Protein AF-A0A132B1Y6-F1 (afdb_monomer)

Organism: Mollisia scopiformis (NCBI:txid149040)

Solvent-accessible surface area (backbone atoms only — not comparable to full-atom values): 21943 Å² total; per-residue (Å²): 107,33,40,38,38,19,22,73,89,66,65,38,81,43,82,41,55,54,67,57,43,31,64,60,12,54,47,45,34,34,43,75,70,59,76,40,75,76,82,76,74,73,76,71,79,80,80,87,73,89,79,90,81,89,84,88,80,89,79,91,79,91,78,90,81,90,79,90,83,88,83,88,83,88,82,90,82,83,86,83,86,83,80,86,81,82,83,83,85,78,90,69,83,83,81,87,73,86,79,79,83,77,89,71,86,79,70,76,77,74,75,86,77,81,71,72,83,54,71,46,80,38,55,93,43,51,46,71,42,51,50,35,53,53,35,25,77,76,69,78,40,60,72,57,62,76,40,68,78,52,40,66,42,92,69,42,44,71,64,54,45,39,48,51,19,59,74,36,45,11,37,64,57,34,37,51,52,49,51,51,50,43,72,31,64,48,47,74,74,50,63,34,62,46,66,66,53,52,51,53,49,54,56,54,64,75,57,73,58,92,87,60,84,85,82,68,81,55,41,64,53,53,46,47,38,36,35,36,26,69,55,33,65,78,84,74,36,56,68,87,38,75,66,23,43,46,49,48,42,42,36,73,71,70,35,61,63,57,38,51,50,33,62,71,58,35,79,81,63,97,64,57,64,66,36,79,90,40,43,76,81,46,50,56,86,62,82,52,70,66,62,44,48,50,53,53,51,39,75,74,51,34,68,70,43,29,52,54,38,26,75,72,64,38,67,68,29,40,54,52,42,55,48,54,53,50,50,46,65,73,68,36,67,77,82,66,63,78,75,73,80,73,76,77,74,75,79,81,86,127

Foldseek 3Di:
DAWEFEADPPTDIDDDDLLLLLLQFVLSVCCVLVVDDPPPPPPPDDPDDDDDDDDDDDDDDDDDDDDDDDDDDDDDDDDDDDDDDDDDDDPDDDDDDDDDDPDPPPPPPDPPPPPDRHYHYHHPAHPLLVVQVRCCSVVVHRPPCVPCVNVVPVQSDLLNNCLVCLVRVGLSSNLRSLLCVLPDPCLVVLVPDALVNLVSNVVSLVDDDPPRPNPDDQLVNLLRLLSCLQSPVPVVDDCPDPRNVSVCCSCPPNPVVSVVSNVVSHNDDPDRCSDPVNSVSRGDDDDDSLRSVLVVLCSPQHLVRLVVVVVVVNPVSVVSNVSVVVVCVVVDCPVVPDPPPPPPPPPPDD

Radius of gyration: 29.52 Å; Cα contacts (8 Å, |Δi|>4): 299; chains: 1; bounding box: 79×76×90 Å

InterPro domains:
  IPR000210 BTB/POZ domain [PS50097] (1-142)
  IPR011333 SKP1/BTB/POZ domain superfamily [G3DSA:3.30.710.10] (2-182)
  IPR011333 SKP1/BTB/POZ domain superfamily [SSF54695] (2-143)

Secondary structure (DSSP, 8-state):
-EEEEE-SSS-EEEEE-HHHHHHH-HHHHHHHTTSS--------------------------------------------PPPPPPPP------------------------------EEEETTS-HHHHHHHHHHHHHSS-S-TTSHHHHTSTT--HHHHHHHHHHTT-HHHHHHHHHHHHHSHHHHHT--S-HHHHHHHHHHHTSPPTTS-TTSPPHHHHHHHHHHHHH-HHHHS-TTSHHHHHHHIIIIII-HHHHHHHHHH-S--SS-TTSTTTGGGTSPP---HHHHHHHHHHHHHHHHHHHHHHHTT-HHHHHHHHHHHHHHHHH-TTTT--------------

Structure (mmCIF, N/CA/C/O backbone):
data_AF-A0A132B1Y6-F1
#
_entry.id   AF-A0A132B1Y6-F1
#
loop_
_atom_site.group_PDB
_atom_site.id
_atom_site.type_symbol
_atom_site.label_atom_id
_atom_site.label_alt_id
_atom_site.label_comp_id
_atom_site.label_asym_id
_atom_site.label_entity_id
_atom_site.label_seq_id
_atom_site.pdbx_PDB_ins_code
_atom_site.Cartn_x
_atom_site.Cartn_y
_atom_site.Cartn_z
_atom_site.occupancy
_atom_site.B_iso_or_equiv
_atom_site.auth_seq_id
_atom_site.auth_comp_id
_atom_site.auth_asym_id
_atom_site.auth_atom_id
_atom_site.pdbx_PDB_model_num
ATOM 1 N N . MET A 1 1 ? -13.841 11.678 15.127 1.00 90.88 1 MET A N 1
ATOM 2 C CA . MET A 1 1 ? -13.229 12.351 13.954 1.00 90.88 1 MET A CA 1
ATOM 3 C C . MET A 1 1 ? -11.993 13.103 14.405 1.00 90.88 1 MET A C 1
ATOM 5 O O . MET A 1 1 ? -12.014 13.680 15.485 1.00 90.88 1 MET A O 1
ATOM 9 N N . VAL A 1 2 ? -10.943 13.079 13.591 1.00 94.31 2 VAL A N 1
ATOM 10 C CA . VAL A 1 2 ? -9.652 13.734 13.832 1.00 94.31 2 VAL A CA 1
ATOM 11 C C . VAL A 1 2 ? -9.228 14.529 12.604 1.00 94.31 2 VAL A C 1
ATOM 13 O O . VAL A 1 2 ? -9.642 14.222 11.483 1.00 94.31 2 VAL A O 1
ATOM 16 N N . THR A 1 3 ? -8.401 15.543 12.833 1.00 95.44 3 THR A N 1
ATOM 17 C CA . THR A 1 3 ? -7.850 16.406 11.788 1.00 95.44 3 THR A CA 1
ATOM 18 C C . THR A 1 3 ? -6.450 15.922 11.424 1.00 95.44 3 THR A C 1
ATOM 20 O O . THR A 1 3 ? -5.588 15.826 12.294 1.00 95.44 3 THR A O 1
ATOM 23 N N . ILE A 1 4 ? -6.202 15.619 10.150 1.00 96.06 4 ILE A N 1
ATOM 24 C CA . ILE A 1 4 ? -4.882 15.216 9.650 1.00 96.06 4 ILE A CA 1
ATOM 25 C C . ILE A 1 4 ? -4.371 16.286 8.684 1.00 96.06 4 ILE A C 1
ATOM 27 O O . ILE A 1 4 ? -4.987 16.518 7.645 1.00 96.06 4 ILE A O 1
ATOM 31 N N . ASN A 1 5 ? -3.250 16.928 9.007 1.00 95.56 5 ASN A N 1
ATOM 32 C CA . ASN A 1 5 ? -2.576 17.869 8.116 1.00 95.56 5 ASN A CA 1
ATOM 33 C C . ASN A 1 5 ? -1.459 17.144 7.366 1.00 95.56 5 ASN A C 1
ATOM 35 O O . ASN A 1 5 ? -0.567 16.563 7.985 1.00 95.56 5 ASN A O 1
ATOM 39 N N . VAL A 1 6 ? -1.501 17.183 6.040 1.00 94.50 6 VAL A N 1
ATOM 40 C CA . VAL A 1 6 ? -0.613 16.407 5.168 1.00 94.50 6 VAL A CA 1
ATOM 41 C C . VAL A 1 6 ? 0.188 17.341 4.271 1.00 94.50 6 VAL A C 1
ATOM 43 O O . VAL A 1 6 ? -0.363 18.309 3.746 1.00 94.50 6 VAL A O 1
ATOM 46 N N . GLY A 1 7 ? 1.467 17.021 4.068 1.00 91.81 7 GLY A N 1
ATOM 47 C CA . GLY A 1 7 ? 2.392 17.767 3.218 1.00 91.81 7 GLY A CA 1
ATOM 48 C C . GLY A 1 7 ? 3.159 18.878 3.942 1.00 91.81 7 GLY A C 1
ATOM 49 O O . GLY A 1 7 ? 2.769 19.355 5.008 1.00 91.81 7 GLY A O 1
ATOM 50 N N . THR A 1 8 ? 4.279 19.291 3.347 1.00 86.50 8 THR A N 1
ATOM 51 C CA . THR A 1 8 ? 5.139 20.382 3.837 1.00 86.50 8 THR A CA 1
ATOM 52 C C . THR A 1 8 ? 4.795 21.725 3.197 1.00 86.50 8 THR A C 1
ATOM 54 O O . THR A 1 8 ? 4.567 22.700 3.910 1.00 86.50 8 THR A O 1
ATOM 57 N N . GLU A 1 9 ? 4.741 21.776 1.864 1.00 82.06 9 GLU A N 1
ATOM 58 C CA . GLU A 1 9 ? 4.556 23.015 1.090 1.00 82.06 9 GLU A CA 1
ATOM 59 C C . GLU A 1 9 ? 3.079 23.380 0.912 1.00 82.06 9 GLU A C 1
ATOM 61 O O . GLU A 1 9 ? 2.670 24.516 1.143 1.00 82.06 9 GLU A O 1
ATOM 66 N N . THR A 1 10 ? 2.260 22.398 0.537 1.00 81.50 10 THR A N 1
ATOM 67 C CA . THR A 1 10 ? 0.812 22.541 0.357 1.00 81.50 10 THR A CA 1
ATOM 68 C C . THR A 1 10 ? 0.095 21.758 1.447 1.00 81.50 10 THR A C 1
ATOM 70 O O . THR A 1 10 ? -0.473 20.698 1.199 1.00 81.50 10 THR A O 1
ATOM 73 N N . LYS A 1 11 ? 0.156 22.271 2.685 1.00 91.56 11 LYS A N 1
ATOM 74 C CA . LYS A 1 11 ? -0.551 21.670 3.825 1.00 91.56 11 LYS A CA 1
ATOM 75 C C . LYS A 1 11 ? -2.043 21.559 3.483 1.00 91.56 11 LYS A C 1
ATOM 77 O O . LYS A 1 11 ? -2.724 22.574 3.344 1.00 91.56 11 LYS A O 1
ATOM 82 N N . GLN A 1 12 ? -2.541 20.334 3.334 1.00 94.31 12 GLN A N 1
ATOM 83 C CA . GLN A 1 12 ? -3.968 20.050 3.177 1.00 94.31 12 GLN A CA 1
ATOM 84 C C . GLN A 1 12 ? -4.500 19.368 4.427 1.00 94.31 12 GLN A C 1
ATOM 86 O O . GLN A 1 12 ? -3.809 18.562 5.051 1.00 94.31 12 GLN A O 1
ATOM 91 N N . THR A 1 13 ? -5.741 19.686 4.771 1.00 95.50 13 THR A N 1
ATOM 92 C CA . THR A 1 13 ? -6.395 19.179 5.971 1.00 95.50 13 THR A CA 1
ATOM 93 C C . THR A 1 13 ? -7.466 18.164 5.599 1.00 95.50 13 THR A C 1
ATOM 95 O O . THR A 1 13 ? -8.376 18.460 4.827 1.00 95.50 13 THR A O 1
ATOM 98 N N . PHE A 1 14 ? -7.376 16.979 6.195 1.00 95.81 14 PHE A N 1
ATOM 99 C CA . PHE A 1 14 ? -8.329 15.888 6.040 1.00 95.81 14 PHE A CA 1
ATOM 100 C C . PHE A 1 14 ? -9.077 15.674 7.353 1.00 95.81 14 PHE A C 1
ATOM 102 O O . PHE A 1 14 ? -8.464 15.619 8.420 1.00 95.81 14 PHE A O 1
ATOM 109 N N . LEU A 1 15 ? -10.399 15.521 7.276 1.00 95.94 15 LEU A N 1
ATOM 110 C CA . LEU A 1 15 ? -11.231 15.140 8.414 1.00 95.94 15 LEU A CA 1
ATOM 111 C C . LEU A 1 15 ? -11.572 13.654 8.292 1.00 95.94 15 LEU A C 1
ATOM 113 O O . LEU A 1 15 ? -12.253 13.254 7.350 1.00 95.94 15 LEU A O 1
ATOM 117 N N . VAL A 1 16 ? -11.077 12.837 9.223 1.00 96.12 16 VAL A N 1
ATOM 118 C CA . VAL A 1 16 ? -11.128 11.370 9.114 1.00 96.12 16 VAL A CA 1
ATOM 119 C C . VAL A 1 16 ? -11.649 10.740 10.410 1.00 96.12 16 VAL A C 1
ATOM 121 O O . VAL A 1 16 ? -11.449 11.278 11.501 1.00 96.12 16 VAL A O 1
ATOM 124 N N . HIS A 1 17 ? -12.336 9.597 10.327 1.00 95.44 17 HIS A N 1
ATOM 125 C CA . HIS A 1 17 ? -12.699 8.814 11.514 1.00 95.44 17 HIS A CA 1
ATOM 126 C C . HIS A 1 17 ? -11.454 8.158 12.122 1.00 95.44 17 HIS A C 1
ATOM 128 O O . HIS A 1 17 ? -10.740 7.410 11.455 1.00 95.44 17 HIS A O 1
ATOM 134 N N . ASN A 1 18 ? -11.205 8.431 13.403 1.00 94.31 18 ASN A N 1
ATOM 135 C CA . ASN A 1 18 ? -10.083 7.863 14.151 1.00 94.31 18 ASN A CA 1
ATOM 136 C C . ASN A 1 18 ? -10.173 6.337 14.228 1.00 94.31 18 ASN A C 1
ATOM 138 O O . ASN A 1 18 ? -9.149 5.667 14.181 1.00 94.31 18 ASN A O 1
ATOM 142 N N . GLU A 1 19 ? -11.384 5.788 14.301 1.00 91.44 19 GLU A N 1
ATOM 143 C CA . GLU A 1 19 ? -11.613 4.348 14.333 1.00 91.44 19 GLU A CA 1
ATOM 144 C C . GLU A 1 19 ? -11.157 3.688 13.027 1.00 91.44 19 GLU A C 1
ATOM 146 O O . GLU A 1 19 ? -10.458 2.683 13.069 1.00 91.44 19 GLU A O 1
ATOM 151 N N . LEU A 1 20 ? -11.471 4.285 11.871 1.00 95.19 20 LEU A N 1
ATOM 152 C CA . LEU A 1 20 ? -11.037 3.754 10.575 1.00 95.19 20 LEU A CA 1
ATOM 153 C C . LEU A 1 20 ? -9.523 3.869 10.396 1.00 95.19 20 LEU A C 1
ATOM 155 O O . LEU A 1 20 ? -8.888 2.919 9.947 1.00 95.19 20 LEU A O 1
ATOM 159 N N . LEU A 1 21 ? -8.926 4.997 10.786 1.00 96.00 21 LEU A N 1
ATOM 160 C CA . LEU A 1 21 ? -7.471 5.140 10.737 1.00 96.00 21 LEU A CA 1
ATOM 161 C C . LEU A 1 21 ? -6.775 4.089 11.607 1.00 96.00 21 LEU A C 1
ATOM 163 O O . LEU A 1 21 ? -5.876 3.420 11.117 1.00 96.00 21 LEU A O 1
ATOM 167 N N . ALA A 1 22 ? -7.208 3.893 12.854 1.00 94.06 22 ALA A N 1
ATOM 168 C CA . ALA A 1 22 ? -6.614 2.883 13.730 1.00 94.06 22 ALA A CA 1
ATOM 169 C C . ALA A 1 22 ? -6.854 1.443 13.252 1.00 94.06 22 ALA A C 1
ATOM 171 O O . ALA A 1 22 ? -5.991 0.593 13.444 1.00 94.06 22 ALA A O 1
ATOM 172 N N . LEU A 1 23 ? -7.995 1.167 12.614 1.00 94.12 23 LEU A N 1
ATOM 173 C CA . LEU A 1 23 ? -8.306 -0.165 12.093 1.00 94.12 23 LEU A CA 1
ATOM 174 C C . LEU A 1 23 ? -7.385 -0.547 10.923 1.00 94.12 23 LEU A C 1
ATOM 176 O O . LEU A 1 23 ? -6.885 -1.670 10.850 1.00 94.12 23 LEU A O 1
ATOM 180 N N . TYR A 1 24 ? -7.129 0.397 10.016 1.00 96.06 24 TYR A N 1
ATOM 181 C CA . TYR A 1 24 ? -6.367 0.139 8.792 1.00 96.06 24 TYR A CA 1
ATOM 182 C C . TYR A 1 24 ? -4.878 0.497 8.888 1.00 96.06 24 TYR A C 1
ATOM 184 O O . TYR A 1 24 ? -4.103 0.068 8.033 1.00 96.06 24 TYR A O 1
ATOM 192 N N . SER A 1 25 ? -4.448 1.242 9.907 1.00 95.56 25 SER A N 1
ATOM 193 C CA . SER A 1 25 ? -3.065 1.691 10.085 1.00 95.56 25 SER A CA 1
ATOM 194 C C . SER A 1 25 ? -2.599 1.481 11.521 1.00 95.56 25 SER A C 1
ATOM 196 O O . SER A 1 25 ? -3.092 2.103 12.465 1.00 95.56 25 SER A O 1
ATOM 198 N N . GLU A 1 26 ? -1.579 0.639 11.676 1.00 92.31 26 GLU A N 1
ATOM 199 C CA . GLU A 1 26 ? -0.982 0.376 12.984 1.00 92.31 26 GLU A CA 1
ATOM 200 C C . GLU A 1 26 ? -0.260 1.615 13.536 1.00 92.31 26 GLU A C 1
ATOM 202 O O . GLU A 1 26 ? -0.253 1.854 14.742 1.00 92.31 26 GLU A O 1
ATOM 207 N N . TYR A 1 27 ? 0.268 2.465 12.648 1.00 93.38 27 TYR A N 1
ATOM 208 C CA . TYR A 1 27 ? 0.792 3.777 13.020 1.00 93.38 27 TYR A CA 1
ATOM 209 C C . TYR A 1 27 ? -0.270 4.608 13.752 1.00 93.38 27 TYR A C 1
ATOM 211 O O . TYR A 1 27 ? -0.029 5.078 14.864 1.00 93.38 27 TYR A O 1
ATOM 219 N N . PHE A 1 28 ? -1.462 4.761 13.168 1.00 94.50 28 PHE A N 1
ATOM 220 C CA . PHE A 1 28 ? -2.526 5.543 13.796 1.00 94.50 28 PHE A CA 1
ATOM 221 C C . PHE A 1 28 ? -3.093 4.869 15.043 1.00 94.50 28 PHE A C 1
ATOM 223 O O . PHE A 1 28 ? -3.416 5.568 16.003 1.00 94.50 28 PHE A O 1
ATOM 230 N N . HIS A 1 29 ? -3.156 3.536 15.071 1.00 91.12 29 HIS A N 1
ATOM 231 C CA . HIS A 1 29 ? -3.494 2.798 16.284 1.00 91.12 29 HIS A CA 1
ATOM 232 C C . HIS A 1 29 ? -2.561 3.177 17.445 1.00 91.12 29 HIS A C 1
ATOM 234 O O . HIS A 1 29 ? -3.031 3.599 18.502 1.00 91.12 29 HIS A O 1
ATOM 240 N N . ASP A 1 30 ? -1.246 3.106 17.230 1.00 89.94 30 ASP A N 1
ATOM 241 C CA . ASP A 1 30 ? -0.249 3.400 18.262 1.00 89.94 30 ASP A CA 1
ATOM 242 C C . ASP A 1 30 ? -0.210 4.889 18.650 1.00 89.94 30 ASP A C 1
ATOM 244 O O . ASP A 1 30 ? -0.006 5.232 19.820 1.00 89.94 30 ASP A O 1
ATOM 248 N N . VAL A 1 31 ? -0.440 5.789 17.689 1.00 90.50 31 VAL A N 1
ATOM 249 C CA . VAL A 1 31 ? -0.565 7.232 17.939 1.00 90.50 31 VAL A CA 1
ATOM 250 C C . VAL A 1 31 ? -1.793 7.531 18.805 1.00 90.50 31 VAL A C 1
ATOM 252 O O . VAL A 1 31 ? -1.700 8.293 19.769 1.00 90.50 31 VAL A O 1
ATOM 255 N N . PHE A 1 32 ? -2.948 6.928 18.516 1.00 89.94 32 PHE A N 1
ATOM 256 C CA . PHE A 1 32 ? -4.176 7.184 19.277 1.00 89.94 32 PHE A CA 1
ATOM 257 C C . PHE A 1 32 ? -4.193 6.488 20.636 1.00 89.94 32 PHE A C 1
ATOM 259 O O . PHE A 1 32 ? -4.808 7.009 21.567 1.00 89.94 32 PHE A O 1
ATOM 266 N N . SER A 1 33 ? -3.487 5.364 20.780 1.00 85.94 33 SER A N 1
ATOM 267 C CA . SER A 1 33 ? -3.299 4.697 22.069 1.00 85.94 33 SER A CA 1
ATOM 268 C C . SER A 1 33 ? -2.231 5.368 22.944 1.00 85.94 33 SER A C 1
ATOM 270 O O . SER A 1 33 ? -1.975 4.901 24.051 1.00 85.94 33 SER A O 1
ATOM 272 N N . GLY A 1 34 ? -1.554 6.413 22.450 1.00 82.12 34 GLY A N 1
ATOM 273 C CA . GLY A 1 34 ? -0.484 7.113 23.166 1.00 82.12 34 GLY A CA 1
ATOM 274 C C . GLY A 1 34 ? 0.830 6.330 23.279 1.00 82.12 34 GLY A C 1
ATOM 275 O O . GLY A 1 34 ? 1.709 6.734 24.039 1.00 82.12 34 GLY A O 1
ATOM 276 N N . ARG A 1 35 ? 0.984 5.227 22.529 1.00 70.56 35 ARG A N 1
ATOM 277 C CA . ARG A 1 35 ? 2.237 4.450 22.461 1.00 70.56 35 ARG A CA 1
ATOM 278 C C . ARG A 1 35 ? 3.311 5.207 21.692 1.00 70.56 35 ARG A C 1
ATOM 280 O O . ARG A 1 35 ? 4.485 5.136 22.041 1.00 70.56 35 ARG A O 1
ATOM 287 N N . ILE A 1 36 ? 2.894 5.972 20.687 1.00 75.12 36 ILE A N 1
ATOM 288 C CA . ILE A 1 36 ? 3.747 6.917 19.974 1.00 75.12 36 ILE A CA 1
ATOM 289 C C . ILE A 1 36 ? 3.345 8.321 20.417 1.00 75.12 36 ILE A C 1
ATOM 291 O O . ILE A 1 36 ? 2.250 8.796 20.114 1.00 75.12 36 ILE A O 1
ATOM 295 N N . LYS A 1 37 ? 4.241 9.004 21.136 1.00 69.94 37 LYS A N 1
ATOM 296 C CA . LYS A 1 37 ? 4.105 10.444 21.357 1.00 69.94 37 LYS A CA 1
ATOM 297 C C . LYS A 1 37 ? 4.461 11.127 20.048 1.00 69.94 37 LYS A C 1
ATOM 299 O O . LYS A 1 37 ? 5.614 11.078 19.629 1.00 69.94 37 LYS A O 1
ATOM 304 N N . GLN A 1 38 ? 3.482 11.740 19.390 1.00 63.81 38 GLN A N 1
ATOM 305 C CA . GLN A 1 38 ? 3.799 12.603 18.264 1.00 63.81 38 GLN A CA 1
ATOM 306 C C . GLN A 1 38 ? 4.635 13.760 18.814 1.00 63.81 38 GLN A C 1
ATOM 308 O O . GLN A 1 38 ? 4.202 14.445 19.743 1.00 63.81 38 GLN A O 1
ATOM 313 N N . GLU A 1 39 ? 5.841 13.957 18.283 1.00 54.19 39 GLU A N 1
ATOM 314 C CA . GLU A 1 39 ? 6.583 15.186 18.531 1.00 54.19 39 GLU A CA 1
ATOM 315 C C . GLU A 1 39 ? 5.763 16.322 17.925 1.00 54.19 39 GLU A C 1
ATOM 317 O O . GLU A 1 39 ? 5.841 16.619 16.731 1.00 54.19 39 GLU A O 1
ATOM 322 N N . VAL A 1 40 ? 4.914 16.935 18.746 1.00 47.66 40 VAL A N 1
ATOM 323 C CA . VAL A 1 40 ? 4.296 18.209 18.419 1.00 47.66 40 VAL A CA 1
ATOM 324 C C . VAL A 1 40 ? 5.443 19.208 18.428 1.00 47.66 40 VAL A C 1
ATOM 326 O O . VAL A 1 40 ? 5.758 19.818 19.446 1.00 47.66 40 VAL A O 1
ATOM 329 N N . LYS A 1 41 ? 6.129 19.343 17.291 1.00 48.06 41 LYS A N 1
ATOM 330 C CA . LYS A 1 41 ? 6.897 20.549 17.011 1.00 48.06 41 LYS A CA 1
ATOM 331 C C . LYS A 1 41 ? 5.864 21.659 16.911 1.00 48.06 41 LYS A C 1
ATOM 333 O O . LYS A 1 41 ? 5.295 21.885 15.847 1.00 48.06 41 LYS A O 1
ATOM 338 N N . GLU A 1 42 ? 5.565 22.286 18.045 1.00 47.66 42 GLU A N 1
ATOM 339 C CA . GLU A 1 42 ? 4.925 23.590 18.063 1.00 47.66 42 GLU A CA 1
ATOM 340 C C . GLU A 1 42 ? 5.804 24.500 17.203 1.00 47.66 42 GLU A C 1
ATOM 342 O O . GLU A 1 42 ? 6.897 24.903 17.605 1.00 47.66 42 GLU A O 1
ATOM 347 N N . GLU A 1 43 ? 5.374 24.754 15.965 1.00 45.03 43 GLU A N 1
ATOM 348 C CA . GLU A 1 43 ? 5.934 25.824 15.153 1.00 45.03 43 GLU A CA 1
ATOM 349 C C . GLU A 1 43 ? 5.722 27.115 15.947 1.00 45.03 43 GLU A C 1
ATOM 351 O O . GLU A 1 43 ? 4.616 27.641 16.074 1.00 45.03 43 GLU A O 1
ATOM 356 N N . VAL A 1 44 ? 6.824 27.545 16.558 1.00 39.94 44 VAL A N 1
ATOM 357 C CA . VAL A 1 44 ? 7.036 28.789 17.284 1.00 39.94 44 VAL A CA 1
ATOM 358 C C . VAL A 1 44 ? 6.207 29.911 16.663 1.00 39.94 44 VAL A C 1
ATOM 360 O O . VAL A 1 44 ? 6.383 30.257 15.493 1.00 39.94 44 VAL A O 1
ATOM 363 N N . LYS A 1 45 ? 5.316 30.492 17.478 1.00 41.91 45 LYS A N 1
ATOM 364 C CA . LYS A 1 45 ? 4.615 31.750 17.200 1.00 41.91 45 LYS A CA 1
ATOM 365 C C . LYS A 1 45 ? 5.584 32.736 16.547 1.00 41.91 45 LYS A C 1
ATOM 367 O O . LYS A 1 45 ? 6.558 33.147 17.173 1.00 41.91 45 LYS A O 1
ATOM 372 N N . GLN A 1 46 ? 5.299 33.121 15.306 1.00 43.56 46 GLN A N 1
ATOM 373 C CA . GLN A 1 46 ? 5.999 34.199 14.619 1.00 43.56 46 GLN A CA 1
ATOM 374 C C . GLN A 1 46 ? 5.925 35.473 15.475 1.00 43.56 46 GLN A C 1
ATOM 376 O O . GLN A 1 46 ? 4.882 36.121 15.561 1.00 43.56 46 GLN A O 1
ATOM 381 N N . GLU A 1 47 ? 7.039 35.844 16.109 1.00 41.84 47 GLU A N 1
ATOM 382 C CA . GLU A 1 47 ? 7.245 37.202 16.598 1.00 41.84 47 GLU A CA 1
ATOM 383 C C . GLU A 1 47 ? 7.341 38.137 15.388 1.00 41.84 47 GLU A C 1
ATOM 385 O O . GLU A 1 47 ? 8.387 38.313 14.765 1.00 41.84 47 GLU A O 1
ATOM 390 N N . THR A 1 48 ? 6.229 38.788 15.066 1.00 45.81 48 THR A N 1
ATOM 391 C CA . THR A 1 48 ? 6.235 40.043 14.319 1.00 45.81 48 THR A CA 1
ATOM 392 C C . THR A 1 48 ? 7.054 41.090 15.076 1.00 45.81 48 THR A C 1
ATOM 394 O O . THR A 1 48 ? 6.592 41.654 16.069 1.00 45.81 48 THR A O 1
ATOM 397 N N . LYS A 1 49 ? 8.238 41.428 14.558 1.00 39.56 49 LYS A N 1
ATOM 398 C CA . LYS A 1 49 ? 8.832 42.764 14.711 1.00 39.56 49 LYS A CA 1
ATOM 399 C C . LYS A 1 49 ? 9.299 43.283 13.349 1.00 39.56 49 LYS A C 1
ATOM 401 O O . LYS A 1 49 ? 10.123 42.633 12.709 1.00 39.56 49 LYS A O 1
ATOM 406 N N . PRO A 1 50 ? 8.835 44.465 12.908 1.00 49.53 50 PRO A N 1
ATOM 407 C CA . PRO A 1 50 ? 9.336 45.092 11.699 1.00 49.53 50 PRO A CA 1
ATOM 408 C C . PRO A 1 50 ? 10.655 45.807 12.009 1.00 49.53 50 PRO A C 1
ATOM 410 O O . PRO A 1 50 ? 10.727 46.639 12.915 1.00 49.53 50 PRO A O 1
ATOM 413 N N . LYS A 1 51 ? 11.702 45.533 11.228 1.00 43.84 51 LYS A N 1
ATOM 414 C CA . LYS A 1 51 ? 12.835 46.454 11.092 1.00 43.84 51 LYS A CA 1
ATOM 415 C C . LYS A 1 51 ? 12.868 46.997 9.673 1.00 43.84 51 LYS A C 1
ATOM 417 O O . LYS A 1 51 ? 13.411 46.400 8.754 1.00 43.84 51 LYS A O 1
ATOM 422 N N . ILE A 1 52 ? 12.267 48.175 9.556 1.00 48.56 52 ILE A N 1
ATOM 423 C CA . ILE A 1 52 ? 12.556 49.173 8.535 1.00 48.56 52 ILE A CA 1
ATOM 424 C C . ILE A 1 52 ? 14.029 49.570 8.679 1.00 48.56 52 ILE A C 1
ATOM 426 O O . ILE A 1 52 ? 14.430 50.037 9.746 1.00 48.56 52 ILE A O 1
ATOM 430 N N . LYS A 1 53 ? 14.810 49.404 7.609 1.00 43.09 53 LYS A N 1
ATOM 431 C CA . LYS A 1 53 ? 15.806 50.378 7.135 1.00 43.09 53 LYS A CA 1
ATOM 432 C C . LYS A 1 53 ? 16.316 49.952 5.756 1.00 43.09 53 LYS A C 1
ATOM 434 O O . LYS A 1 53 ? 17.134 49.048 5.635 1.00 43.09 53 LYS A O 1
ATOM 439 N N . GLN A 1 54 ? 15.791 50.622 4.734 1.00 45.94 54 GLN A N 1
ATOM 440 C CA . GLN A 1 54 ? 16.412 50.774 3.423 1.00 45.94 54 GLN A CA 1
ATOM 441 C C . GLN A 1 54 ? 17.147 52.119 3.395 1.00 45.94 54 GLN A C 1
ATOM 443 O O . GLN A 1 54 ? 16.577 53.113 3.828 1.00 45.94 54 GLN A O 1
ATOM 448 N N . GLU A 1 55 ? 18.365 52.115 2.861 1.00 42.75 55 GLU A N 1
ATOM 449 C CA . GLU A 1 55 ? 19.048 53.188 2.112 1.00 42.75 55 GLU A CA 1
ATOM 450 C C . GLU A 1 55 ? 20.212 52.465 1.394 1.00 42.75 55 GLU A C 1
ATOM 452 O O . GLU A 1 55 ? 21.068 51.884 2.052 1.00 42.75 55 GLU A O 1
ATOM 457 N N . ALA A 1 56 ? 20.083 52.102 0.114 1.00 42.94 56 ALA A N 1
ATOM 458 C CA . ALA A 1 56 ? 20.235 52.908 -1.108 1.00 42.94 56 ALA A CA 1
ATOM 459 C C . ALA A 1 56 ? 21.700 53.046 -1.577 1.00 42.94 56 ALA A C 1
ATOM 461 O O . ALA A 1 56 ? 22.494 53.702 -0.910 1.00 42.94 56 ALA A O 1
ATOM 462 N N . LYS A 1 57 ? 22.008 52.464 -2.752 1.00 41.09 57 LYS A N 1
ATOM 463 C CA . LYS A 1 57 ? 22.662 53.078 -3.941 1.00 41.09 57 LYS A CA 1
ATOM 464 C C . LYS A 1 57 ? 23.080 51.977 -4.936 1.00 41.09 57 LYS A C 1
ATOM 466 O O . LYS A 1 57 ? 23.667 50.991 -4.514 1.00 41.09 57 LYS A O 1
ATOM 471 N N . GLU A 1 58 ? 22.497 51.988 -6.145 1.00 43.34 58 GLU A N 1
ATOM 472 C CA . GLU A 1 58 ? 23.125 52.402 -7.433 1.00 43.34 58 GLU A CA 1
ATOM 473 C C . GLU A 1 58 ? 24.133 51.345 -7.941 1.00 43.34 58 GLU A C 1
ATOM 475 O O . GLU A 1 58 ? 24.939 50.853 -7.171 1.00 43.34 58 GLU A O 1
ATOM 480 N N . GLU A 1 59 ? 24.172 50.894 -9.196 1.00 42.50 59 GLU A N 1
ATOM 481 C CA . GLU A 1 59 ? 23.795 51.498 -10.476 1.00 42.50 59 GLU A CA 1
ATOM 482 C C . GLU A 1 59 ? 23.972 50.426 -11.593 1.00 42.50 59 GLU A C 1
ATOM 484 O O . GLU A 1 59 ? 24.842 49.569 -11.454 1.00 42.50 59 GLU A O 1
ATOM 489 N N . THR A 1 60 ? 23.236 50.564 -12.716 1.00 39.00 60 THR A N 1
ATOM 490 C CA . THR A 1 60 ? 23.747 50.391 -14.115 1.00 39.00 60 THR A CA 1
ATOM 491 C C . THR A 1 60 ? 23.987 48.937 -14.608 1.00 39.00 60 THR A C 1
ATOM 493 O O . THR A 1 60 ? 24.706 48.179 -13.981 1.00 39.00 60 THR A O 1
ATOM 496 N N . THR A 1 61 ? 23.457 48.387 -15.719 1.00 41.31 61 THR A N 1
ATOM 497 C CA . THR A 1 61 ? 22.804 48.838 -16.981 1.00 41.31 61 THR A CA 1
ATOM 498 C C . THR A 1 61 ? 22.215 47.594 -17.700 1.00 41.31 61 THR A C 1
ATOM 500 O O . THR A 1 61 ? 22.753 46.509 -17.510 1.00 41.31 61 THR A O 1
ATOM 503 N N . ARG A 1 62 ? 21.039 47.670 -18.365 1.00 40.50 62 ARG A N 1
ATOM 504 C CA . ARG A 1 62 ? 20.793 47.652 -19.849 1.00 40.50 62 ARG A CA 1
ATOM 505 C C . ARG A 1 62 ? 21.522 46.537 -20.632 1.00 40.50 62 ARG A C 1
ATOM 507 O O . ARG A 1 62 ? 22.703 46.344 -20.410 1.00 40.50 62 ARG A O 1
ATOM 514 N N . ASP A 1 63 ? 20.963 45.782 -21.581 1.00 37.28 63 ASP A N 1
ATOM 515 C CA . ASP A 1 63 ? 19.819 45.884 -22.512 1.00 37.28 63 ASP A CA 1
ATOM 516 C C . ASP A 1 63 ? 19.447 44.432 -22.941 1.00 37.28 63 ASP A C 1
ATOM 518 O O . ASP A 1 63 ? 20.321 43.572 -22.985 1.00 37.28 63 ASP A O 1
ATOM 522 N N . ALA A 1 64 ? 18.172 44.022 -23.037 1.00 43.47 64 ALA A N 1
ATOM 523 C CA . ALA A 1 64 ? 17.276 44.090 -24.212 1.00 43.47 64 ALA A CA 1
ATOM 524 C C . ALA A 1 64 ? 17.799 43.251 -25.420 1.00 43.47 64 ALA A C 1
ATOM 526 O O . ALA A 1 64 ? 18.927 43.430 -25.849 1.00 43.47 64 ALA A O 1
ATOM 527 N N . VAL A 1 65 ? 17.078 42.293 -26.027 1.00 41.06 65 VAL A N 1
ATOM 528 C CA . VAL A 1 65 ? 15.862 42.456 -26.852 1.00 41.06 65 VAL A CA 1
ATOM 529 C C . VAL A 1 65 ? 15.442 41.086 -27.455 1.00 41.06 65 VAL A C 1
ATOM 531 O O . VAL A 1 65 ? 16.302 40.401 -27.988 1.00 41.06 65 VAL A O 1
ATOM 534 N N . ARG A 1 66 ? 14.118 40.800 -27.422 1.00 38.25 66 ARG A N 1
ATOM 535 C CA . ARG A 1 66 ? 13.181 40.118 -28.382 1.00 38.25 66 ARG A CA 1
ATOM 536 C C . ARG A 1 66 ? 13.623 38.833 -29.138 1.00 38.25 66 ARG A C 1
ATOM 538 O O . ARG A 1 66 ? 14.754 38.722 -29.564 1.00 38.25 66 ARG A O 1
ATOM 545 N N . GLN A 1 67 ? 12.767 37.859 -29.473 1.00 35.97 67 GLN A N 1
ATOM 546 C CA . GLN A 1 67 ? 11.437 37.869 -30.135 1.00 35.97 67 GLN A CA 1
ATOM 547 C C . GLN A 1 67 ? 10.722 36.519 -29.853 1.00 35.97 67 GLN A C 1
ATOM 549 O O . GLN A 1 67 ? 11.410 35.517 -29.725 1.00 35.97 67 GLN A O 1
ATOM 554 N N . GLY A 1 68 ? 9.399 36.473 -29.612 1.00 33.75 68 GLY A N 1
ATOM 555 C CA . GLY A 1 68 ? 8.358 36.076 -30.601 1.00 33.75 68 GLY A CA 1
ATOM 556 C C . GLY A 1 68 ? 8.131 34.544 -30.598 1.00 33.75 68 GLY A C 1
ATOM 557 O O . GLY A 1 68 ? 9.098 33.808 -30.599 1.00 33.75 68 GLY A O 1
ATOM 558 N N . ASN A 1 69 ? 6.942 33.935 -30.562 1.00 34.84 69 ASN A N 1
ATOM 559 C CA . ASN A 1 69 ? 5.619 34.317 -31.040 1.00 34.84 69 ASN A CA 1
ATOM 560 C C . ASN A 1 69 ? 4.523 33.539 -30.291 1.00 34.84 69 ASN A C 1
ATOM 562 O O . ASN A 1 69 ? 4.670 32.352 -30.010 1.00 34.84 69 ASN A O 1
ATOM 566 N N . ALA A 1 70 ? 3.396 34.213 -30.076 1.00 36.22 70 ALA A N 1
ATOM 567 C CA . ALA A 1 70 ? 2.086 33.610 -29.891 1.00 36.22 70 ALA A CA 1
ATOM 568 C C . ALA A 1 70 ? 1.439 33.407 -31.271 1.00 36.22 70 ALA A C 1
ATOM 570 O O . ALA A 1 70 ? 1.558 34.287 -32.125 1.00 36.22 70 ALA A O 1
ATOM 571 N N . VAL A 1 71 ? 0.741 32.288 -31.476 1.00 42.16 71 VAL A N 1
ATOM 572 C CA . VAL A 1 71 ? -0.282 32.159 -32.522 1.00 42.16 71 VAL A CA 1
ATOM 573 C C . VAL A 1 71 ? -1.466 31.386 -31.953 1.00 42.16 71 VAL A C 1
ATOM 575 O O . VAL A 1 71 ? -1.320 30.290 -31.417 1.00 42.16 71 VAL A O 1
ATOM 578 N N . ASP A 1 72 ? -2.621 32.026 -32.086 1.00 39.22 72 ASP A N 1
ATOM 579 C CA . ASP A 1 72 ? -3.968 31.550 -31.818 1.00 39.22 72 ASP A CA 1
ATOM 580 C C . ASP A 1 72 ? -4.330 30.270 -32.582 1.00 39.22 72 ASP A C 1
ATOM 582 O O . ASP A 1 72 ? -4.021 30.135 -33.766 1.00 39.22 72 ASP A O 1
ATOM 586 N N . LEU A 1 73 ? -5.161 29.419 -31.973 1.00 37.25 73 LEU A N 1
ATOM 587 C CA . LEU A 1 73 ? -6.226 28.774 -32.739 1.00 37.25 73 LEU A CA 1
ATOM 588 C C . LEU A 1 73 ? -7.467 28.506 -31.878 1.00 37.25 73 LEU A C 1
ATOM 590 O O . LEU A 1 73 ? -7.596 27.502 -31.184 1.00 37.25 73 LEU A O 1
ATOM 594 N N . VAL A 1 74 ? -8.413 29.435 -31.989 1.00 39.34 74 VAL A N 1
ATOM 595 C CA . VAL A 1 74 ? -9.831 29.248 -31.687 1.00 39.34 74 VAL A CA 1
ATOM 596 C C . VAL A 1 74 ? -10.471 28.521 -32.871 1.00 39.34 74 VAL A C 1
ATOM 598 O O . VAL A 1 74 ? -10.441 29.038 -33.989 1.00 39.34 74 VAL A O 1
ATOM 601 N N . ARG A 1 75 ? -11.143 27.383 -32.648 1.00 37.47 75 ARG A N 1
ATOM 602 C CA . ARG A 1 75 ? -12.286 27.005 -33.494 1.00 37.47 75 ARG A CA 1
ATOM 603 C C . ARG A 1 75 ? -13.331 26.176 -32.749 1.00 37.47 75 ARG A C 1
ATOM 605 O O . ARG A 1 75 ? -13.060 25.118 -32.201 1.00 37.47 75 ARG A O 1
ATOM 612 N N . GLN A 1 76 ? -14.531 26.740 -32.783 1.00 38.97 76 GLN A N 1
ATOM 613 C CA . GLN A 1 76 ? -15.826 26.270 -32.307 1.00 38.97 76 GLN A CA 1
ATOM 614 C C . GLN A 1 76 ? -16.272 24.953 -32.954 1.00 38.97 76 GLN A C 1
ATOM 616 O O . GLN A 1 76 ? -16.201 24.854 -34.174 1.00 38.97 76 GLN A O 1
ATOM 621 N N . LEU A 1 77 ? -16.872 24.061 -32.160 1.00 36.06 77 LEU A N 1
ATOM 622 C CA . LEU A 1 77 ? -18.041 23.212 -32.465 1.00 36.06 77 LEU A CA 1
ATOM 623 C C . LEU A 1 77 ? -18.674 22.925 -31.082 1.00 36.06 77 LEU A C 1
ATOM 625 O O . LEU A 1 77 ? -17.986 22.437 -30.199 1.00 36.06 77 LEU A O 1
ATOM 629 N N . GLY A 1 78 ? -19.872 23.383 -30.717 1.00 32.34 78 GLY A N 1
ATOM 630 C CA . GLY A 1 78 ? -21.156 23.086 -31.346 1.00 32.34 78 GLY A CA 1
ATOM 631 C C . GLY A 1 78 ? -21.878 22.017 -30.509 1.00 32.34 78 GLY A C 1
ATOM 632 O O . GLY A 1 78 ? -21.673 20.831 -30.734 1.00 32.34 78 GLY A O 1
ATOM 633 N N . SER A 1 79 ? -22.672 22.439 -29.516 1.00 41.28 79 SER A N 1
ATOM 634 C CA . SER A 1 79 ? -23.548 21.585 -28.688 1.00 41.28 79 SER A CA 1
ATOM 635 C C . SER A 1 79 ? -24.626 20.875 -29.538 1.00 41.28 79 SER A C 1
ATOM 637 O O . SER A 1 79 ? -24.935 21.352 -30.632 1.00 41.28 79 SER A O 1
ATOM 639 N N . PRO A 1 80 ? -25.266 19.796 -29.036 1.00 47.88 80 PRO A N 1
ATOM 640 C CA . PRO A 1 80 ? -26.474 20.031 -28.243 1.00 47.88 80 PRO A CA 1
ATOM 641 C C . PRO A 1 80 ? -26.671 19.117 -27.021 1.00 47.88 80 PRO A C 1
ATOM 643 O O . PRO A 1 80 ? -26.350 17.932 -26.999 1.00 47.88 80 PRO A O 1
ATOM 646 N N . SER A 1 81 ? -27.277 19.750 -26.020 1.00 45.47 81 SER A N 1
ATOM 647 C CA . SER A 1 81 ? -27.887 19.205 -24.810 1.00 45.47 81 SER A CA 1
ATOM 648 C C . SER A 1 81 ? -29.059 18.268 -25.133 1.00 45.47 81 SER A C 1
ATOM 650 O O . SER A 1 81 ? -29.913 18.656 -25.931 1.00 45.47 81 SER A O 1
ATOM 652 N N . PRO A 1 82 ? -29.194 17.110 -24.465 1.00 53.94 82 PRO A N 1
ATOM 653 C CA . PRO A 1 82 ? -30.474 16.435 -24.332 1.00 53.94 82 PRO A CA 1
ATOM 654 C C . PRO A 1 82 ? -31.210 16.899 -23.067 1.00 53.94 82 PRO A C 1
ATOM 656 O O . PRO A 1 82 ? -30.623 17.111 -22.008 1.00 53.94 82 PRO A O 1
ATOM 659 N N . GLU A 1 83 ? -32.512 17.092 -23.235 1.00 48.59 83 GLU A N 1
ATOM 660 C CA . GLU A 1 83 ? -33.492 17.577 -22.266 1.00 48.59 83 GLU A CA 1
ATOM 661 C C . GLU A 1 83 ? -33.689 16.631 -21.060 1.00 48.59 83 GLU A C 1
ATOM 663 O O . GLU A 1 83 ? -33.529 15.411 -21.186 1.00 48.59 83 GLU A O 1
ATOM 668 N N . PRO A 1 84 ? -34.099 17.160 -19.891 1.00 51.88 84 PRO A N 1
ATOM 669 C CA . PRO A 1 84 ? -34.463 16.348 -18.738 1.00 51.88 84 PRO A CA 1
ATOM 670 C C . PRO A 1 84 ? -35.817 15.656 -18.949 1.00 51.88 84 PRO A C 1
ATOM 672 O O . PRO A 1 84 ? -36.834 16.289 -19.234 1.00 51.88 84 PRO A O 1
ATOM 675 N N . ARG A 1 85 ? -35.830 14.332 -18.769 1.00 46.06 85 ARG A N 1
ATOM 676 C CA . ARG A 1 85 ? -37.050 13.519 -18.774 1.00 46.06 85 ARG A CA 1
ATOM 677 C C . ARG A 1 85 ? -37.926 13.840 -17.564 1.00 46.06 85 ARG A C 1
ATOM 679 O O . ARG A 1 85 ? -37.452 13.957 -16.437 1.00 46.06 85 ARG A O 1
ATOM 686 N N . SER A 1 86 ? -39.216 13.940 -17.855 1.00 45.00 86 SER A N 1
ATOM 687 C CA . SER A 1 86 ? -40.343 14.162 -16.955 1.00 45.00 86 SER A CA 1
ATOM 688 C C . SER A 1 86 ? -40.360 13.229 -15.742 1.00 45.00 86 SER A C 1
ATOM 690 O O . SER A 1 86 ? -40.262 12.008 -15.874 1.00 45.00 86 SER A O 1
ATOM 692 N N . PHE A 1 87 ? -40.560 13.845 -14.580 1.00 40.84 87 PHE A N 1
ATOM 693 C CA . PHE A 1 87 ? -40.879 13.232 -13.296 1.00 40.84 87 PHE A CA 1
ATOM 694 C C . PHE A 1 87 ? -42.212 12.469 -13.381 1.00 40.84 87 PHE A C 1
ATOM 696 O O . PHE A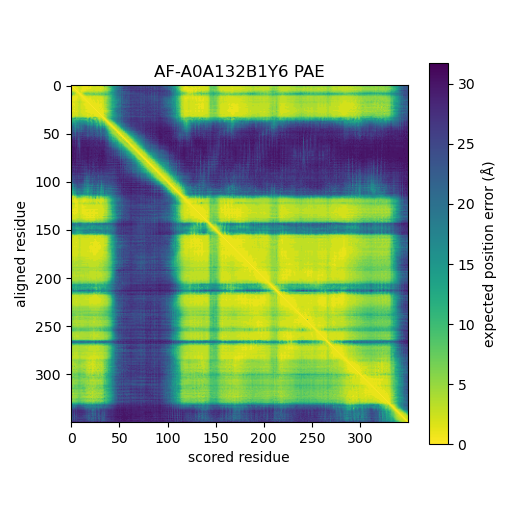 1 87 ? -43.192 12.995 -13.909 1.00 40.84 87 PHE A O 1
ATOM 703 N N . VAL A 1 88 ? -42.249 11.241 -12.863 1.00 50.41 88 VAL A N 1
ATOM 704 C CA . VAL A 1 88 ? -43.484 10.468 -12.679 1.00 50.41 88 VAL A CA 1
ATOM 705 C C . VAL A 1 88 ? -44.082 10.864 -11.333 1.00 50.41 88 VAL A C 1
ATOM 707 O O . VAL A 1 88 ? -43.435 10.729 -10.297 1.00 50.41 88 VAL A O 1
ATOM 710 N N . ASP A 1 89 ? -45.306 11.377 -11.382 1.00 43.09 89 ASP A N 1
ATOM 711 C CA . ASP A 1 89 ? -46.140 11.723 -10.237 1.00 43.09 89 ASP A CA 1
ATOM 712 C C . ASP A 1 89 ? -46.712 10.434 -9.617 1.00 43.09 89 ASP A C 1
ATOM 714 O O . ASP A 1 89 ? -47.504 9.727 -10.242 1.00 43.09 89 ASP A O 1
ATOM 718 N N . LEU A 1 90 ? -46.253 10.093 -8.410 1.00 47.00 90 LEU A N 1
ATOM 719 C CA . LEU A 1 90 ? -46.787 9.008 -7.584 1.00 47.00 90 LEU A CA 1
ATOM 720 C C . LEU A 1 90 ? -47.498 9.628 -6.380 1.00 47.00 90 LEU A C 1
ATOM 722 O O . LEU A 1 90 ? -46.946 9.736 -5.286 1.00 47.00 90 LEU A O 1
ATOM 726 N N . SER A 1 91 ? -48.748 10.026 -6.597 1.00 49.41 91 SER A N 1
ATOM 727 C CA . SER A 1 91 ? -49.711 10.308 -5.536 1.00 49.41 91 SER A CA 1
ATOM 728 C C . SER A 1 91 ? -50.161 8.985 -4.905 1.00 49.41 91 SER A C 1
ATOM 730 O O . SER A 1 91 ? -51.075 8.316 -5.380 1.00 49.41 91 SER A O 1
ATOM 732 N N . GLY A 1 92 ? -49.461 8.576 -3.845 1.00 48.00 92 GLY A N 1
ATOM 733 C CA . GLY A 1 92 ? -49.881 7.511 -2.936 1.00 48.00 92 GLY A CA 1
ATOM 734 C C . GLY A 1 92 ? -50.453 8.110 -1.653 1.00 48.00 92 GLY A C 1
ATOM 735 O O . GLY A 1 92 ? -49.802 8.937 -1.015 1.00 48.00 92 GLY A O 1
ATOM 736 N N . ASP A 1 93 ? -51.670 7.700 -1.302 1.00 55.62 93 ASP A N 1
ATOM 737 C CA . ASP A 1 93 ? -52.412 8.142 -0.120 1.00 55.62 93 ASP A CA 1
ATOM 738 C C . ASP A 1 93 ? -51.621 7.986 1.197 1.00 55.62 93 ASP A C 1
ATOM 740 O O . ASP A 1 93 ? -50.929 6.981 1.403 1.00 55.62 93 ASP A O 1
ATOM 744 N N . PRO A 1 94 ? -51.749 8.935 2.143 1.00 50.47 94 PRO A N 1
ATOM 745 C CA . PRO A 1 94 ? -51.101 8.841 3.441 1.00 50.47 94 PRO A CA 1
ATOM 746 C C . PRO A 1 94 ? -51.794 7.785 4.312 1.00 50.47 94 PRO A C 1
ATOM 748 O O . PRO A 1 94 ? -52.934 7.956 4.745 1.00 50.47 94 PRO A O 1
ATOM 751 N N . MET A 1 95 ? -51.079 6.703 4.632 1.00 52.19 95 MET A N 1
ATOM 752 C CA . MET A 1 95 ? -51.488 5.802 5.708 1.00 52.19 95 MET A CA 1
ATOM 753 C C . MET A 1 95 ? -51.392 6.522 7.056 1.00 52.19 95 MET A C 1
ATOM 755 O O . MET A 1 95 ? -50.319 6.920 7.509 1.00 52.19 95 MET A O 1
ATOM 759 N N . HIS A 1 96 ? -52.549 6.669 7.694 1.00 46.12 96 HIS A N 1
ATOM 760 C CA . HIS A 1 96 ? -52.721 7.197 9.038 1.00 46.12 96 HIS A CA 1
ATOM 761 C C . HIS A 1 96 ? -52.168 6.178 10.051 1.00 46.12 96 HIS A C 1
ATOM 763 O O . HIS A 1 96 ? -52.816 5.180 10.359 1.00 46.12 96 HIS A O 1
ATOM 769 N N . LEU A 1 97 ? -50.946 6.401 10.542 1.00 46.31 97 LEU A N 1
ATOM 770 C CA . LEU A 1 97 ? -50.372 5.642 11.654 1.00 46.31 97 LEU A CA 1
ATOM 771 C C . LEU A 1 97 ? -50.660 6.377 12.966 1.00 46.31 97 LEU A C 1
ATOM 773 O O . LEU A 1 97 ? -50.135 7.464 13.215 1.00 46.31 97 LEU A O 1
ATOM 777 N N . ASP A 1 98 ? -51.493 5.763 13.805 1.00 44.94 98 ASP A N 1
ATOM 778 C CA . ASP A 1 98 ? -51.763 6.203 15.171 1.00 44.94 98 ASP A CA 1
ATOM 779 C C . ASP A 1 98 ? -50.488 6.126 16.018 1.00 44.94 98 ASP A C 1
ATOM 781 O O . ASP A 1 98 ? -50.049 5.066 16.472 1.00 44.94 98 ASP A O 1
ATOM 785 N N . ASN A 1 99 ? -49.885 7.292 16.232 1.00 41.56 99 ASN A N 1
ATOM 786 C CA . ASN A 1 99 ? -48.655 7.455 16.987 1.00 41.56 99 ASN A CA 1
ATOM 787 C C . ASN A 1 99 ? -48.981 7.560 18.486 1.00 41.56 99 ASN A C 1
ATOM 789 O O . ASN A 1 99 ? -49.208 8.641 19.036 1.00 41.56 99 ASN A O 1
ATOM 793 N N . LYS A 1 100 ? -49.059 6.407 19.157 1.00 49.12 100 LYS A N 1
ATOM 794 C CA . LYS A 1 100 ? -49.266 6.320 20.606 1.00 49.12 100 LYS A CA 1
ATOM 795 C C . LYS A 1 100 ? -47.957 6.678 21.319 1.00 49.12 100 LYS A C 1
ATOM 797 O O . LYS A 1 100 ? -47.075 5.846 21.500 1.00 49.12 100 LYS A O 1
ATOM 802 N N . SER A 1 101 ? -47.849 7.952 21.690 1.00 47.03 101 SER A N 1
ATOM 803 C CA . SER A 1 101 ? -46.770 8.542 22.488 1.00 47.03 101 SER A CA 1
ATOM 804 C C . SER A 1 101 ? -46.510 7.748 23.776 1.00 47.03 101 SER A C 1
ATOM 806 O O . SER A 1 101 ? -47.288 7.814 24.729 1.00 47.03 101 SER A O 1
ATOM 808 N N . ILE A 1 102 ? -45.397 7.010 23.812 1.00 45.09 102 ILE A N 1
ATOM 809 C CA . ILE A 1 102 ? -44.758 6.555 25.050 1.00 45.09 102 ILE A CA 1
ATOM 810 C C . ILE A 1 102 ? -43.580 7.497 25.286 1.00 45.09 102 ILE A C 1
ATOM 812 O O . ILE A 1 102 ? -42.495 7.344 24.727 1.00 45.09 102 ILE A O 1
ATOM 816 N N . GLY A 1 103 ? -43.835 8.526 26.091 1.00 43.28 103 GLY A N 1
ATOM 817 C CA . GLY A 1 103 ? -42.843 9.496 26.525 1.00 43.28 103 GLY A CA 1
ATOM 818 C C . GLY A 1 103 ? -41.862 8.884 27.520 1.00 43.28 103 GLY A C 1
ATOM 819 O O . GLY A 1 103 ? -42.018 9.045 28.724 1.00 43.28 103 GLY A O 1
ATOM 820 N N . ALA A 1 104 ? -40.822 8.230 27.014 1.00 44.59 104 ALA A N 1
ATOM 821 C CA . ALA A 1 104 ? -39.557 8.094 27.721 1.00 44.59 104 ALA A CA 1
ATOM 822 C C . ALA A 1 104 ? -38.543 8.979 26.992 1.00 44.59 104 ALA A C 1
ATOM 824 O O . ALA A 1 104 ? -37.973 8.599 25.972 1.00 44.59 104 ALA A O 1
ATOM 825 N N . SER A 1 105 ? -38.370 10.205 27.489 1.00 43.78 105 SER A N 1
ATOM 826 C CA . SER A 1 105 ? -37.339 11.131 27.021 1.00 43.78 105 SER A CA 1
ATOM 827 C C . SER A 1 105 ? -35.962 10.579 27.397 1.00 43.78 105 SER A C 1
ATOM 829 O O . SER A 1 105 ? -35.351 11.011 28.374 1.00 43.78 105 SER A O 1
ATOM 831 N N . LEU A 1 106 ? -35.463 9.638 26.595 1.00 36.34 106 LEU A N 1
ATOM 832 C CA . LEU A 1 106 ? -34.051 9.304 26.491 1.00 36.34 106 LEU A CA 1
ATOM 833 C C . LEU A 1 106 ? -33.354 10.532 25.904 1.00 36.34 106 LEU A C 1
ATOM 835 O O . LEU A 1 106 ? -33.171 10.642 24.696 1.00 36.34 106 LEU A O 1
ATOM 839 N N . ARG A 1 107 ? -33.021 11.510 26.750 1.00 37.50 107 ARG A N 1
ATOM 840 C CA . ARG A 1 107 ? -31.989 12.479 26.392 1.00 37.50 107 ARG A CA 1
ATOM 841 C C . ARG A 1 107 ? -30.675 11.713 26.503 1.00 37.50 107 ARG A C 1
ATOM 843 O O . ARG A 1 107 ? -30.276 11.448 27.636 1.00 37.50 107 ARG A O 1
ATOM 850 N N . PRO A 1 108 ? -30.017 11.324 25.395 1.00 42.25 108 PRO A N 1
ATOM 851 C CA . PRO A 1 108 ? -28.652 10.846 25.493 1.00 42.25 108 PRO A CA 1
ATOM 852 C C . PRO A 1 108 ? -27.857 11.968 26.150 1.00 42.25 108 PRO A C 1
ATOM 854 O O . PRO A 1 108 ? -27.839 13.103 25.662 1.00 42.25 108 PRO A O 1
ATOM 857 N N . SER A 1 109 ? -27.287 11.671 27.312 1.00 36.91 109 SER A N 1
ATOM 858 C CA . SER A 1 109 ? -26.345 12.540 27.997 1.00 36.91 109 SER A CA 1
ATOM 859 C C . SER A 1 109 ? -25.282 12.920 26.976 1.00 36.91 109 SER A C 1
ATOM 861 O O . SER A 1 109 ? -24.506 12.064 26.555 1.00 36.91 109 SER A O 1
ATOM 863 N N . ARG A 1 110 ? -25.297 14.172 26.496 1.00 37.91 110 ARG A N 1
ATOM 864 C CA . ARG A 1 110 ? -24.254 14.654 25.590 1.00 37.91 110 ARG A CA 1
ATOM 865 C C . ARG A 1 110 ? -22.937 14.500 26.347 1.00 37.91 110 ARG A C 1
ATOM 867 O O . ARG A 1 110 ? -22.821 15.109 27.414 1.00 37.91 110 ARG A O 1
ATOM 874 N N . PRO A 1 111 ? -21.985 13.688 25.858 1.00 44.50 111 PRO A N 1
ATOM 875 C CA . PRO A 1 111 ? -20.673 13.634 26.471 1.00 44.50 111 PRO A CA 1
ATOM 876 C C . PRO A 1 111 ? -20.123 15.058 26.510 1.00 44.50 111 PRO A C 1
ATOM 878 O O . PRO A 1 111 ? -20.288 15.833 25.563 1.00 44.50 111 PRO A O 1
ATOM 881 N N . ASN A 1 112 ? -19.560 15.424 27.655 1.00 38.91 112 ASN A N 1
ATOM 882 C CA . ASN A 1 112 ? -18.968 16.729 27.893 1.00 38.91 112 ASN A CA 1
ATOM 883 C C . ASN A 1 112 ? -17.652 16.769 27.093 1.00 38.91 112 ASN A C 1
ATOM 885 O O . ASN A 1 112 ? -16.593 16.438 27.612 1.00 38.91 112 ASN A O 1
ATOM 889 N N . ILE A 1 113 ? -17.745 17.043 25.788 1.00 45.44 113 ILE A N 1
ATOM 890 C CA . ILE A 1 113 ? -16.607 17.125 24.865 1.00 45.44 113 ILE A CA 1
ATOM 891 C C . ILE A 1 113 ? -15.927 18.472 25.126 1.00 45.44 113 ILE A C 1
ATOM 893 O O . ILE A 1 113 ? -16.200 19.458 24.447 1.00 45.44 113 ILE A O 1
ATOM 897 N N . SER A 1 114 ? -15.077 18.529 26.150 1.00 46.44 114 SER A N 1
ATOM 898 C CA . SER A 1 114 ? -14.032 19.557 26.237 1.00 46.44 114 SER A CA 1
ATOM 899 C C . SER A 1 114 ? -12.741 19.102 25.553 1.00 46.44 114 SER A C 1
ATOM 901 O O . SER A 1 114 ? -11.691 19.694 25.783 1.00 46.44 114 SER A O 1
ATOM 903 N N . ASP A 1 115 ? -12.800 18.040 24.749 1.00 63.62 115 ASP A N 1
ATOM 904 C CA . ASP A 1 115 ? -11.655 17.567 23.987 1.00 63.62 115 ASP A CA 1
ATOM 905 C C . ASP A 1 115 ? -11.479 18.482 22.783 1.00 63.62 115 ASP A C 1
ATOM 907 O O . ASP A 1 115 ? -12.267 18.456 21.832 1.00 63.62 115 ASP A O 1
ATOM 911 N N . GLU A 1 116 ? -10.447 19.319 22.840 1.00 73.44 116 GLU A N 1
ATOM 912 C CA . GLU A 1 116 ? -9.983 20.047 21.670 1.00 73.44 116 GLU A CA 1
ATOM 913 C C . GLU A 1 116 ? -9.801 19.067 20.497 1.00 73.44 116 GLU A C 1
ATOM 915 O O . GLU A 1 116 ? -9.340 17.933 20.694 1.00 73.44 116 GLU A O 1
ATOM 920 N N . PRO A 1 117 ? -10.189 19.461 19.271 1.00 76.25 117 PRO A N 1
ATOM 921 C CA . PRO A 1 117 ? -10.084 18.587 18.114 1.00 76.25 117 PRO A CA 1
ATOM 922 C C . PRO A 1 117 ? -8.629 18.144 17.934 1.00 76.25 117 PRO A C 1
ATOM 924 O O . PRO A 1 117 ? -7.749 18.952 17.640 1.00 76.25 117 PRO A O 1
ATOM 927 N N . LYS A 1 118 ? -8.377 16.841 18.112 1.00 88.75 118 LYS A N 1
ATOM 928 C CA . LYS A 1 118 ? -7.036 16.264 17.974 1.00 88.75 118 LYS A CA 1
ATOM 929 C C . LYS A 1 118 ? -6.560 16.430 16.531 1.00 88.75 118 LYS A C 1
ATOM 931 O O . LYS A 1 118 ? -7.225 15.971 15.596 1.00 88.75 118 LYS A O 1
ATOM 936 N N . SER A 1 119 ? -5.413 17.086 16.371 1.00 91.75 119 SER A N 1
ATOM 937 C CA . SER A 1 119 ? -4.779 17.350 15.081 1.00 91.75 119 SER A CA 1
ATOM 938 C C . SER A 1 119 ? -3.440 16.627 14.989 1.00 91.75 119 SER A C 1
ATOM 940 O O . SER A 1 119 ? -2.626 16.727 15.901 1.00 91.75 119 SER A O 1
ATOM 942 N N . TYR A 1 120 ? -3.195 15.956 13.866 1.00 92.75 120 TYR A N 1
ATOM 943 C CA . TYR A 1 120 ? -1.980 15.182 13.601 1.00 92.75 120 TYR A CA 1
ATOM 944 C C . TYR A 1 120 ? -1.325 15.662 12.303 1.00 92.75 120 TYR A C 1
ATOM 946 O O . TYR A 1 120 ? -2.026 16.015 11.359 1.00 92.75 120 TYR A O 1
ATOM 954 N N . ASN A 1 121 ? 0.010 15.667 12.234 1.00 93.44 121 ASN A N 1
ATOM 955 C CA . ASN A 1 121 ? 0.756 16.102 11.050 1.00 93.44 121 ASN A CA 1
ATOM 956 C C . ASN A 1 121 ? 1.492 14.934 10.373 1.00 93.44 121 ASN A C 1
ATOM 958 O O . ASN A 1 121 ? 2.166 14.155 11.046 1.00 93.44 121 ASN A O 1
ATOM 962 N N . LEU A 1 122 ? 1.412 14.867 9.043 1.00 92.38 122 LEU A N 1
ATOM 963 C CA . LEU A 1 122 ? 2.121 13.924 8.174 1.00 92.38 122 LEU A CA 1
ATOM 964 C C . LEU A 1 122 ? 2.922 14.696 7.109 1.00 92.38 122 LEU A C 1
ATOM 966 O O . LEU A 1 122 ? 2.476 14.819 5.965 1.00 92.38 122 LEU A O 1
ATOM 970 N N . PRO A 1 123 ? 4.090 15.261 7.462 1.00 87.44 123 PRO A N 1
ATOM 971 C CA . PRO A 1 123 ? 4.845 16.115 6.546 1.00 87.44 123 PRO A CA 1
ATOM 972 C C . PRO A 1 123 ? 5.444 15.342 5.362 1.00 87.44 123 PRO A C 1
ATOM 974 O O . PRO A 1 123 ? 5.538 15.886 4.266 1.00 87.44 123 PRO A O 1
ATOM 977 N N . ASN A 1 124 ? 5.806 14.071 5.556 1.00 89.94 124 ASN A N 1
ATOM 978 C CA . ASN A 1 124 ? 6.539 13.280 4.559 1.00 89.94 124 ASN A CA 1
ATOM 979 C C . ASN A 1 124 ? 5.630 12.599 3.523 1.00 89.94 124 ASN A C 1
ATOM 981 O O . ASN A 1 124 ? 6.121 11.944 2.609 1.00 89.94 124 ASN A O 1
ATOM 985 N N . ILE A 1 125 ? 4.310 12.753 3.653 1.00 92.44 125 ILE A N 1
ATOM 986 C CA . ILE A 1 125 ? 3.325 12.209 2.717 1.00 92.44 125 ILE A CA 1
ATOM 987 C C . ILE A 1 125 ? 2.722 13.371 1.934 1.00 92.44 125 ILE A C 1
ATOM 989 O O . ILE A 1 125 ? 2.372 14.405 2.508 1.00 92.44 125 ILE A O 1
ATOM 993 N N . LYS A 1 126 ? 2.585 13.218 0.613 1.00 92.31 126 LYS A N 1
ATOM 994 C CA . LYS A 1 126 ? 1.908 14.224 -0.212 1.00 92.31 126 LYS A CA 1
ATOM 995 C C . LYS A 1 126 ? 0.389 14.129 -0.012 1.00 92.31 126 LYS A C 1
ATOM 997 O O . LYS A 1 126 ? -0.137 13.019 0.096 1.00 92.31 126 LYS A O 1
ATOM 1002 N N . PRO A 1 127 ? -0.352 15.252 -0.047 1.00 92.75 127 PRO A N 1
ATOM 1003 C CA . PRO A 1 127 ? -1.807 15.231 0.102 1.00 92.75 127 PRO A CA 1
ATOM 1004 C C . PRO A 1 127 ? -2.533 14.285 -0.856 1.00 92.75 127 PRO A C 1
ATOM 1006 O O . PRO A 1 127 ? -3.445 13.580 -0.440 1.00 92.75 127 PRO A O 1
ATOM 1009 N N . SER A 1 128 ? -2.105 14.221 -2.122 1.00 90.81 128 SER A N 1
ATOM 1010 C CA . SER A 1 128 ? -2.712 13.336 -3.123 1.00 90.81 128 SER A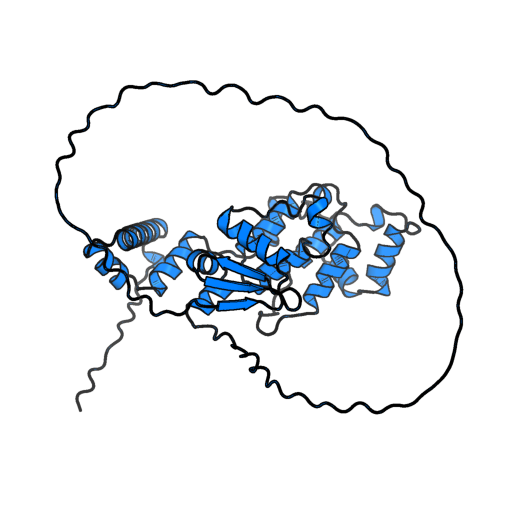 CA 1
ATOM 1011 C C . SER A 1 128 ? -2.551 11.857 -2.770 1.00 90.81 128 SER A C 1
ATOM 1013 O O . SER A 1 128 ? -3.493 11.084 -2.911 1.00 90.81 128 SER A O 1
ATOM 1015 N N . GLN A 1 129 ? -1.389 11.475 -2.239 1.00 92.62 129 GLN A N 1
ATOM 1016 C CA . GLN A 1 129 ? -1.108 10.104 -1.823 1.00 92.62 129 GLN A CA 1
ATOM 1017 C C . GLN A 1 129 ? -1.932 9.732 -0.585 1.00 92.62 129 GLN A C 1
ATOM 1019 O O . GLN A 1 129 ? -2.517 8.653 -0.521 1.00 92.62 129 GLN A O 1
ATOM 1024 N N . PHE A 1 130 ? -2.047 10.648 0.384 1.00 95.19 130 PHE A N 1
ATOM 1025 C CA . PHE A 1 130 ? -2.903 10.419 1.547 1.00 95.19 130 PHE A CA 1
ATOM 1026 C C . PHE A 1 130 ? -4.385 10.355 1.168 1.00 95.19 130 PHE A C 1
ATOM 1028 O O . PHE A 1 130 ? -5.117 9.541 1.720 1.00 95.19 130 PHE A O 1
ATOM 1035 N N . ALA A 1 131 ? -4.834 11.146 0.190 1.00 93.38 131 ALA A N 1
ATOM 1036 C CA . ALA A 1 131 ? -6.198 11.061 -0.323 1.00 93.38 131 ALA A CA 1
ATOM 1037 C C . ALA A 1 131 ? -6.508 9.670 -0.909 1.00 93.38 131 ALA A C 1
ATOM 1039 O O . ALA A 1 131 ? -7.611 9.163 -0.706 1.00 93.38 131 ALA A O 1
ATOM 1040 N N . GLN A 1 132 ? -5.537 9.022 -1.564 1.00 93.25 132 GLN A N 1
ATOM 1041 C CA . GLN A 1 132 ? -5.679 7.642 -2.042 1.00 93.25 132 GLN A CA 1
ATOM 1042 C C . GLN A 1 132 ? -5.825 6.642 -0.889 1.00 93.25 132 GLN A C 1
ATOM 1044 O O . GLN A 1 132 ? -6.703 5.780 -0.928 1.00 93.25 132 GLN A O 1
ATOM 1049 N N . PHE A 1 133 ? -5.033 6.805 0.175 1.00 96.19 133 PHE A N 1
ATOM 1050 C CA . PHE A 1 133 ? -5.184 6.010 1.394 1.00 96.19 133 PHE A CA 1
ATOM 1051 C C . PHE A 1 133 ? -6.557 6.223 2.055 1.00 96.19 133 PHE A C 1
ATOM 1053 O O . PHE A 1 133 ? -7.229 5.262 2.423 1.00 96.19 133 PHE A O 1
ATOM 1060 N N . VAL A 1 134 ? -7.023 7.473 2.143 1.00 95.88 134 VAL A N 1
ATOM 1061 C CA . VAL A 1 134 ? -8.359 7.799 2.665 1.00 95.88 134 VAL A CA 1
ATOM 1062 C C . VAL A 1 134 ? -9.453 7.177 1.795 1.00 95.88 134 VAL A C 1
ATOM 1064 O O . VAL A 1 134 ? -10.390 6.587 2.322 1.00 95.88 134 VAL A O 1
ATOM 1067 N N . SER A 1 135 ? -9.346 7.235 0.468 1.00 93.88 135 SER A N 1
ATOM 1068 C CA . SER A 1 135 ? -10.306 6.542 -0.396 1.00 93.88 135 SER A CA 1
ATOM 1069 C C . SER A 1 135 ? -10.337 5.045 -0.116 1.00 93.88 135 SER A C 1
ATOM 1071 O O . SER A 1 135 ? -11.416 4.470 0.013 1.00 93.88 135 SER A O 1
ATOM 1073 N N . TYR A 1 136 ? -9.168 4.421 0.027 1.00 95.31 136 TYR A N 1
ATOM 1074 C CA . TYR A 1 136 ? -9.076 2.998 0.316 1.00 95.31 136 TYR A CA 1
ATOM 1075 C C . TYR A 1 136 ? -9.803 2.622 1.613 1.00 95.31 136 TYR A C 1
ATOM 1077 O O . TYR A 1 136 ? -10.648 1.732 1.587 1.00 95.31 136 TYR A O 1
ATOM 1085 N N . ILE A 1 137 ? -9.570 3.329 2.723 1.00 95.88 137 ILE A N 1
ATOM 1086 C CA . ILE A 1 137 ? -10.189 2.963 4.011 1.00 95.88 137 ILE A CA 1
ATOM 1087 C C . ILE A 1 137 ? -11.712 3.181 4.047 1.00 95.88 137 ILE A C 1
ATOM 1089 O O . ILE A 1 137 ? -12.395 2.538 4.841 1.00 95.88 137 ILE A O 1
ATOM 1093 N N . TYR A 1 138 ? -12.261 4.079 3.219 1.00 94.44 138 TYR A N 1
ATOM 1094 C CA . TYR A 1 138 ? -13.710 4.331 3.172 1.00 94.44 138 TYR A CA 1
ATOM 1095 C C . TYR A 1 138 ? -14.436 3.530 2.093 1.00 94.44 138 TYR A C 1
ATOM 1097 O O . TYR A 1 138 ? -15.583 3.138 2.293 1.00 94.44 138 TYR A O 1
ATOM 1105 N N . ALA A 1 139 ? -13.808 3.332 0.936 1.00 92.62 139 ALA A N 1
ATOM 1106 C CA . ALA A 1 139 ? -14.443 2.737 -0.236 1.00 92.62 139 ALA A CA 1
ATOM 1107 C C . ALA A 1 139 ? -13.899 1.343 -0.579 1.00 92.62 139 ALA A C 1
ATOM 1109 O O . ALA A 1 139 ? -14.383 0.728 -1.527 1.00 92.62 139 ALA A O 1
ATOM 1110 N N . GLY A 1 140 ? -12.876 0.859 0.133 1.00 90.56 140 GLY A N 1
ATOM 1111 C CA . GLY A 1 140 ? -12.180 -0.396 -0.172 1.00 90.56 140 GLY A CA 1
ATOM 1112 C C . GLY A 1 140 ? -11.409 -0.363 -1.494 1.00 90.56 140 GLY A C 1
ATOM 1113 O O . GLY A 1 140 ? -10.978 -1.403 -1.985 1.00 90.56 140 GLY A O 1
ATOM 1114 N N . ARG A 1 141 ? -11.265 0.820 -2.103 1.00 86.56 141 ARG A N 1
ATOM 1115 C CA . ARG A 1 141 ? -10.630 1.007 -3.406 1.00 86.56 141 ARG A CA 1
ATOM 1116 C C . ARG A 1 141 ? -9.807 2.281 -3.449 1.00 86.56 141 ARG A C 1
ATOM 1118 O O . ARG A 1 141 ? -10.185 3.321 -2.902 1.00 86.56 141 ARG A O 1
ATOM 1125 N N . ILE A 1 142 ? -8.705 2.184 -4.165 1.00 85.25 142 ILE A N 1
ATOM 1126 C CA . ILE A 1 142 ? -7.865 3.310 -4.548 1.00 85.25 142 ILE A CA 1
ATOM 1127 C C . ILE A 1 142 ? -8.564 3.989 -5.730 1.00 85.25 142 ILE A C 1
ATOM 1129 O O . ILE A 1 142 ? -9.046 3.295 -6.625 1.00 85.25 142 ILE A O 1
ATOM 1133 N N . ILE A 1 143 ? -8.713 5.318 -5.703 1.00 79.38 143 ILE A N 1
ATOM 1134 C CA . ILE A 1 143 ? -9.393 6.062 -6.777 1.00 79.38 143 ILE A CA 1
ATOM 1135 C C . ILE A 1 143 ? -8.506 5.979 -8.000 1.00 79.38 143 ILE A C 1
ATOM 1137 O O . ILE A 1 143 ? -7.510 6.701 -8.036 1.00 79.38 143 ILE A O 1
ATOM 1141 N N . ASP A 1 144 ? -8.871 5.078 -8.919 1.00 63.41 144 ASP A N 1
ATOM 1142 C CA . ASP A 1 144 ? -8.205 4.734 -10.176 1.00 63.41 144 ASP A CA 1
ATOM 1143 C C . ASP A 1 144 ? -6.821 5.370 -10.316 1.00 63.41 144 ASP A C 1
ATOM 1145 O O . ASP A 1 144 ? -6.533 6.133 -11.234 1.00 63.41 144 ASP A O 1
ATOM 1149 N N . ALA A 1 145 ? -5.911 4.985 -9.415 1.00 51.00 145 ALA A N 1
ATOM 1150 C CA . ALA A 1 145 ? -4.492 5.312 -9.504 1.00 51.00 145 ALA A CA 1
ATOM 1151 C C . ALA A 1 145 ? -3.835 4.548 -10.664 1.00 51.00 145 ALA A C 1
ATOM 1153 O O . ALA A 1 145 ? -2.627 4.427 -10.727 1.00 51.00 145 ALA A O 1
ATOM 1154 N N . PHE A 1 146 ? -4.634 3.993 -11.571 1.00 52.12 146 PHE A N 1
ATOM 1155 C CA . PHE A 1 146 ? -4.229 3.336 -12.799 1.00 52.12 146 PHE A CA 1
ATOM 1156 C C . PHE A 1 146 ? -4.909 3.979 -14.015 1.00 52.12 146 PHE A C 1
ATOM 1158 O O . PHE A 1 146 ? -4.616 3.590 -15.145 1.00 52.12 146 PHE A O 1
ATOM 1165 N N . GLU A 1 147 ? -5.781 4.982 -13.820 1.00 58.09 147 GLU A N 1
ATOM 1166 C CA . GLU A 1 147 ? -6.185 5.848 -14.919 1.00 58.09 147 GLU A CA 1
ATOM 1167 C C . GLU A 1 147 ? -4.982 6.711 -15.328 1.00 58.09 147 GLU A C 1
ATOM 1169 O O . GLU A 1 147 ? -4.401 7.404 -14.482 1.00 58.09 147 GLU A O 1
ATOM 1174 N N . PRO A 1 148 ? -4.617 6.733 -16.624 1.00 56.03 148 PRO A N 1
ATOM 1175 C CA . PRO A 1 148 ? -3.463 7.484 -17.112 1.00 56.03 148 PRO A CA 1
ATOM 1176 C C . PRO A 1 148 ? -3.478 8.963 -16.712 1.00 56.03 148 PRO A C 1
ATOM 1178 O O . PRO A 1 148 ? -2.426 9.546 -16.495 1.00 56.03 148 PRO A O 1
ATOM 1181 N N . LEU A 1 149 ? -4.662 9.568 -16.570 1.00 54.00 149 LEU A N 1
ATOM 1182 C CA . LEU A 1 149 ? -4.830 10.969 -16.171 1.00 54.00 149 LEU A CA 1
ATOM 1183 C C . LEU A 1 149 ? -4.437 11.233 -14.710 1.00 54.00 149 LEU A C 1
ATOM 1185 O O . LEU A 1 149 ? -3.926 12.307 -14.401 1.00 54.00 149 LEU A O 1
ATOM 1189 N N . ILE A 1 150 ? -4.655 10.263 -13.820 1.00 53.28 150 ILE A N 1
ATOM 1190 C CA . ILE A 1 150 ? -4.330 10.373 -12.393 1.00 53.28 150 ILE A CA 1
ATOM 1191 C C . ILE A 1 150 ? -2.869 9.964 -12.160 1.00 53.28 150 ILE A C 1
ATOM 1193 O O . ILE A 1 150 ? -2.171 10.631 -11.398 1.00 53.28 150 ILE A O 1
ATOM 1197 N N . MET A 1 151 ? -2.367 8.954 -12.881 1.00 51.69 151 MET A N 1
ATOM 1198 C CA . MET A 1 151 ? -0.944 8.566 -12.874 1.00 51.69 151 MET A CA 1
ATOM 1199 C C . MET A 1 151 ? -0.023 9.587 -13.543 1.00 51.69 151 MET A C 1
ATOM 1201 O O . MET A 1 151 ? 1.131 9.716 -13.149 1.00 51.69 151 MET A O 1
ATOM 1205 N N . ALA A 1 152 ? -0.532 10.360 -14.508 1.00 50.06 152 ALA A N 1
ATOM 1206 C CA . ALA A 1 152 ? 0.207 11.471 -15.107 1.00 50.06 152 ALA A CA 1
ATOM 1207 C C . ALA A 1 152 ? 0.506 12.591 -14.101 1.00 50.06 152 ALA A C 1
ATOM 1209 O O . ALA A 1 152 ? 1.368 13.431 -14.354 1.00 50.06 152 ALA A O 1
ATOM 1210 N N . THR A 1 153 ? -0.172 12.617 -12.946 1.00 58.25 153 THR A N 1
ATOM 1211 C CA . THR A 1 153 ? 0.341 13.398 -11.824 1.00 58.25 153 THR A CA 1
ATOM 1212 C C . THR A 1 153 ? 1.523 12.636 -11.233 1.00 58.25 153 THR A C 1
ATOM 1214 O O . THR A 1 153 ? 1.330 11.606 -10.594 1.00 58.25 153 THR A O 1
ATOM 1217 N N . GLU A 1 154 ? 2.738 13.164 -11.430 1.00 59.97 154 GLU A N 1
ATOM 1218 C CA . GLU A 1 154 ? 4.065 12.606 -11.069 1.00 59.97 154 GLU A CA 1
ATOM 1219 C C . GLU A 1 154 ? 4.217 12.108 -9.609 1.00 59.97 154 GLU A C 1
ATOM 1221 O O . GLU A 1 154 ? 5.274 11.653 -9.185 1.00 59.97 154 GLU A O 1
ATOM 1226 N N . ASN A 1 155 ? 3.170 12.213 -8.795 1.00 70.19 155 ASN A N 1
ATOM 1227 C CA . ASN A 1 155 ? 3.187 12.044 -7.355 1.00 70.19 155 ASN A CA 1
ATOM 1228 C C . ASN A 1 155 ? 2.426 10.810 -6.846 1.00 70.19 155 ASN A C 1
ATOM 1230 O O . ASN A 1 155 ? 2.522 10.536 -5.651 1.00 70.19 155 ASN A O 1
ATOM 1234 N N . ASN A 1 156 ? 1.680 10.088 -7.690 1.00 82.56 156 ASN A N 1
ATOM 1235 C CA . ASN A 1 156 ? 0.821 8.970 -7.262 1.00 82.56 156 ASN A CA 1
ATOM 1236 C C . ASN A 1 156 ? 1.216 7.616 -7.874 1.00 82.56 156 ASN A C 1
ATOM 1238 O O . ASN A 1 156 ? 0.354 6.755 -8.030 1.00 82.56 156 ASN A O 1
ATOM 1242 N N . SER A 1 157 ? 2.494 7.419 -8.209 1.00 86.94 157 SER A N 1
ATOM 1243 C CA . SER A 1 157 ? 2.969 6.122 -8.700 1.00 86.94 157 SER A CA 1
ATOM 1244 C C . SER A 1 157 ? 2.734 5.005 -7.669 1.00 86.94 157 SER A C 1
ATOM 1246 O O . SER A 1 157 ? 2.598 5.270 -6.467 1.00 86.94 157 SER A O 1
ATOM 1248 N N . VAL A 1 158 ? 2.687 3.748 -8.119 1.00 90.88 158 VAL A N 1
ATOM 1249 C CA . VAL A 1 158 ? 2.444 2.597 -7.228 1.00 90.88 158 VAL A CA 1
ATOM 1250 C C . VAL A 1 158 ? 3.537 2.496 -6.167 1.00 90.88 158 VAL A C 1
ATOM 1252 O O . VAL A 1 158 ? 3.244 2.238 -5.004 1.00 90.88 158 VAL A O 1
ATOM 1255 N N . GLU A 1 159 ? 4.777 2.789 -6.545 1.00 90.00 159 GLU A N 1
ATOM 1256 C CA . GLU A 1 159 ? 5.957 2.875 -5.686 1.00 90.00 159 GLU A CA 1
ATOM 1257 C C . GLU A 1 159 ? 5.731 3.895 -4.557 1.00 90.00 159 GLU A C 1
ATOM 1259 O O . GLU A 1 159 ? 5.950 3.616 -3.376 1.00 90.00 159 GLU A O 1
ATOM 1264 N N . ALA A 1 160 ? 5.247 5.090 -4.911 1.00 89.50 160 ALA A N 1
ATOM 1265 C CA . ALA A 1 160 ? 5.009 6.166 -3.960 1.00 89.50 160 ALA A CA 1
ATOM 1266 C C . ALA A 1 160 ? 3.848 5.842 -3.005 1.00 89.50 160 ALA A C 1
ATOM 1268 O O . ALA A 1 160 ? 3.917 6.145 -1.813 1.00 89.50 160 ALA A O 1
ATOM 1269 N N . LEU A 1 161 ? 2.790 5.195 -3.502 1.00 93.06 161 LEU A N 1
ATOM 1270 C CA . LEU A 1 161 ? 1.684 4.725 -2.666 1.00 93.06 161 LEU A CA 1
ATOM 1271 C C . LEU A 1 161 ? 2.100 3.544 -1.779 1.00 93.06 161 LEU A C 1
ATOM 1273 O O . LEU A 1 161 ? 1.677 3.472 -0.624 1.00 93.06 161 LEU A O 1
ATOM 1277 N N . TRP A 1 162 ? 2.973 2.659 -2.265 1.00 93.38 162 TRP A N 1
ATOM 1278 C CA . TRP A 1 162 ? 3.539 1.577 -1.462 1.00 93.38 162 TRP A CA 1
ATOM 1279 C C . TRP A 1 162 ? 4.304 2.136 -0.264 1.00 93.38 162 TRP A C 1
ATOM 1281 O O . TRP A 1 162 ? 4.109 1.676 0.864 1.00 93.38 162 TRP A O 1
ATOM 1291 N N . TYR A 1 163 ? 5.107 3.180 -0.494 1.00 91.31 163 TYR A N 1
ATOM 1292 C CA . TYR A 1 163 ? 5.790 3.910 0.570 1.00 91.31 163 TYR A CA 1
ATOM 1293 C C . TYR A 1 163 ? 4.804 4.485 1.594 1.00 91.31 163 TYR A C 1
ATOM 1295 O O . TYR A 1 163 ? 5.009 4.305 2.789 1.00 91.31 163 TYR A O 1
ATOM 1303 N N . VAL A 1 164 ? 3.684 5.083 1.162 1.00 93.69 1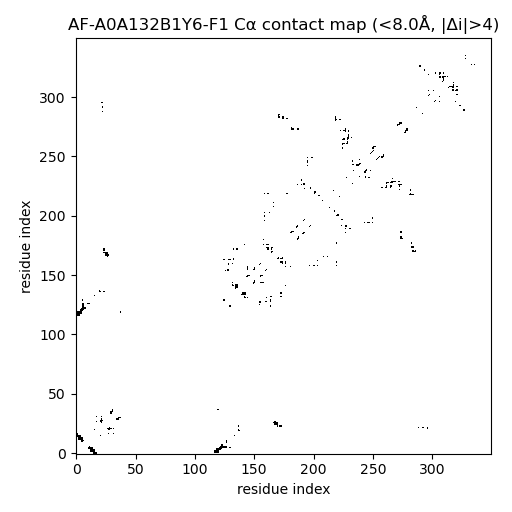64 VAL A N 1
ATOM 1304 C CA . VAL A 1 164 ? 2.632 5.536 2.093 1.00 93.69 164 VAL A CA 1
ATOM 1305 C C . VAL A 1 164 ? 2.102 4.386 2.948 1.00 93.69 164 VAL A C 1
ATOM 1307 O O . VAL A 1 164 ? 1.960 4.545 4.160 1.00 93.69 164 VAL A O 1
ATOM 1310 N N . GLY A 1 165 ? 1.855 3.217 2.354 1.00 95.12 165 GLY A N 1
ATOM 1311 C CA . GLY A 1 165 ? 1.446 2.025 3.096 1.00 95.12 165 GLY A CA 1
ATOM 1312 C C . GLY A 1 165 ? 2.472 1.593 4.142 1.00 95.12 165 GLY A C 1
ATOM 1313 O O . GLY A 1 165 ? 2.101 1.298 5.278 1.00 95.12 165 GLY A O 1
ATOM 1314 N N . GLN A 1 166 ? 3.759 1.640 3.799 1.00 92.38 166 GLN A N 1
ATOM 1315 C CA . GLN A 1 166 ? 4.849 1.338 4.723 1.00 92.38 166 GLN A CA 1
ATOM 1316 C C . GLN A 1 166 ? 4.943 2.368 5.859 1.00 92.38 166 GLN A C 1
ATOM 1318 O O . GLN A 1 166 ? 4.970 1.985 7.029 1.00 92.38 166 GLN A O 1
ATOM 1323 N N . THR A 1 167 ? 4.930 3.667 5.541 1.00 91.88 167 THR A N 1
ATOM 1324 C CA . THR A 1 167 ? 4.969 4.762 6.525 1.00 91.88 167 THR A CA 1
ATOM 1325 C C . THR A 1 167 ? 3.793 4.684 7.493 1.00 91.88 167 THR A C 1
ATOM 1327 O O . THR A 1 167 ? 3.960 4.856 8.699 1.00 91.88 167 THR A O 1
ATOM 1330 N N . LEU A 1 168 ? 2.597 4.388 6.982 1.00 94.75 168 LEU A N 1
ATOM 1331 C CA . LEU A 1 168 ? 1.389 4.260 7.791 1.00 94.75 168 LEU A CA 1
ATOM 1332 C C . LEU A 1 168 ? 1.235 2.870 8.423 1.00 94.75 168 LEU A C 1
ATOM 1334 O O . LEU A 1 168 ? 0.243 2.641 9.115 1.00 94.75 168 LEU A O 1
ATOM 1338 N N . ARG A 1 169 ? 2.178 1.939 8.221 1.00 94.00 169 ARG A N 1
ATOM 1339 C CA . ARG A 1 169 ? 2.088 0.545 8.692 1.00 94.00 169 ARG A CA 1
ATOM 1340 C C . ARG A 1 169 ? 0.723 -0.068 8.360 1.00 94.00 169 ARG A C 1
ATOM 1342 O O . ARG A 1 169 ? -0.026 -0.502 9.239 1.00 94.00 169 ARG A O 1
ATOM 1349 N N . SER A 1 170 ? 0.373 -0.031 7.078 1.00 95.75 170 SER A N 1
ATOM 1350 C CA . SER A 1 170 ? -0.886 -0.543 6.539 1.00 95.75 170 SER A CA 1
ATOM 1351 C C . SER A 1 170 ? -0.632 -1.673 5.529 1.00 95.75 170 SER A C 1
ATOM 1353 O O . SER A 1 170 ? -0.671 -1.435 4.319 1.00 95.75 170 SER A O 1
ATOM 1355 N N . PRO A 1 171 ? -0.404 -2.916 6.009 1.00 95.75 171 PRO A N 1
ATOM 1356 C CA . PRO A 1 171 ? -0.238 -4.090 5.149 1.00 95.75 171 PRO A CA 1
ATOM 1357 C C . PRO A 1 171 ? -1.367 -4.265 4.133 1.00 95.75 171 PRO A C 1
ATOM 1359 O O . PRO A 1 171 ? -1.116 -4.544 2.968 1.00 95.75 171 PRO A O 1
ATOM 1362 N N . SER A 1 172 ? -2.612 -4.022 4.548 1.00 95.75 172 SER A N 1
ATOM 1363 C CA . SER A 1 172 ? -3.786 -4.204 3.693 1.00 95.75 172 SER A CA 1
ATOM 1364 C C . SER A 1 172 ? -3.800 -3.242 2.504 1.00 95.75 172 SER A C 1
ATOM 1366 O O . SER A 1 172 ? -4.101 -3.640 1.380 1.00 95.75 172 SER A O 1
ATOM 1368 N N . PHE A 1 173 ? -3.385 -1.991 2.720 1.00 96.31 173 PHE A N 1
ATOM 1369 C CA . PHE A 1 173 ? -3.222 -1.015 1.646 1.00 96.31 173 PHE A CA 1
ATOM 1370 C C . PHE A 1 173 ? -2.097 -1.412 0.682 1.00 96.31 173 PHE A C 1
ATOM 1372 O O . PHE A 1 173 ? -2.277 -1.346 -0.532 1.00 96.31 173 PHE A O 1
ATOM 1379 N N . GLN A 1 174 ? -0.963 -1.887 1.208 1.00 95.81 174 GLN A N 1
ATOM 1380 C CA . GLN A 1 174 ? 0.151 -2.397 0.400 1.00 95.81 174 GLN A CA 1
ATOM 1381 C C . GLN A 1 174 ? -0.273 -3.609 -0.445 1.00 95.81 174 GLN A C 1
ATOM 1383 O O . GLN A 1 174 ? -0.036 -3.643 -1.652 1.00 95.81 174 GLN A O 1
ATOM 1388 N N . ASN A 1 175 ? -0.984 -4.561 0.158 1.00 96.19 175 ASN A N 1
ATOM 1389 C CA . ASN A 1 175 ? -1.521 -5.735 -0.522 1.00 96.19 175 ASN A CA 1
ATOM 1390 C C . ASN A 1 175 ? -2.538 -5.350 -1.606 1.00 96.19 175 ASN A C 1
ATOM 1392 O O . ASN A 1 175 ? -2.517 -5.924 -2.692 1.00 96.19 175 ASN A O 1
ATOM 1396 N N . ASN A 1 176 ? -3.394 -4.353 -1.352 1.00 95.12 176 ASN A N 1
ATOM 1397 C CA . ASN A 1 176 ? -4.346 -3.841 -2.340 1.00 95.12 176 ASN A CA 1
ATOM 1398 C C . ASN A 1 176 ? -3.642 -3.208 -3.553 1.00 95.12 176 ASN A C 1
ATOM 1400 O O . ASN A 1 176 ? -4.001 -3.508 -4.692 1.00 95.12 176 ASN A O 1
ATOM 1404 N N . LEU A 1 177 ? -2.608 -2.393 -3.314 1.00 95.06 177 LEU A N 1
ATOM 1405 C CA . LEU A 1 177 ? -1.773 -1.804 -4.367 1.00 95.06 177 LEU A CA 1
ATOM 1406 C C . LEU A 1 177 ? -1.116 -2.877 -5.231 1.00 95.06 177 LEU A C 1
ATOM 1408 O O . LEU A 1 177 ? -1.191 -2.825 -6.459 1.00 95.06 177 LEU A O 1
ATOM 1412 N N . LEU A 1 178 ? -0.492 -3.861 -4.584 1.00 94.94 178 LEU A N 1
ATOM 1413 C CA . LEU A 1 178 ? 0.205 -4.933 -5.275 1.00 94.94 178 LEU A CA 1
ATOM 1414 C C . LEU A 1 178 ? -0.760 -5.829 -6.052 1.00 94.94 178 LEU A C 1
ATOM 1416 O O . LEU A 1 178 ? -0.445 -6.232 -7.166 1.00 94.94 178 LEU A O 1
ATOM 1420 N N . GLU A 1 179 ? -1.947 -6.103 -5.515 1.00 95.38 179 GLU A N 1
ATOM 1421 C CA . GLU A 1 179 ? -2.994 -6.842 -6.220 1.00 95.38 179 GLU A CA 1
ATOM 1422 C C . GLU A 1 179 ? -3.465 -6.093 -7.478 1.00 95.38 179 GLU A C 1
ATOM 1424 O O . GLU A 1 179 ? -3.590 -6.692 -8.552 1.00 95.38 179 GLU A O 1
ATOM 1429 N N . GLY A 1 180 ? -3.656 -4.773 -7.380 1.00 93.06 180 GLY A N 1
ATOM 1430 C CA . GLY A 1 180 ? -3.975 -3.918 -8.525 1.00 93.06 180 GLY A CA 1
ATOM 1431 C C . GLY A 1 180 ? -2.878 -3.945 -9.591 1.00 93.06 180 GLY A C 1
ATOM 1432 O O . GLY A 1 180 ? -3.151 -4.204 -10.763 1.00 93.06 180 GLY A O 1
ATOM 1433 N N . LEU A 1 181 ? -1.619 -3.776 -9.181 1.00 93.75 181 LEU A N 1
ATOM 1434 C CA . LEU A 1 181 ? -0.474 -3.826 -10.087 1.00 93.75 181 LEU A CA 1
ATOM 1435 C C . LEU A 1 181 ? -0.335 -5.203 -10.752 1.00 93.75 181 LEU A C 1
ATOM 1437 O O . LEU A 1 181 ? -0.241 -5.297 -11.974 1.00 93.75 181 LEU A O 1
ATOM 1441 N N . ARG A 1 182 ? -0.394 -6.285 -9.975 1.00 95.12 182 ARG A N 1
ATOM 1442 C CA . ARG A 1 182 ? -0.284 -7.673 -10.446 1.00 95.12 182 ARG A CA 1
ATOM 1443 C C . ARG A 1 182 ? -1.336 -8.026 -11.494 1.00 95.12 182 ARG A C 1
ATOM 1445 O O . ARG A 1 182 ? -1.069 -8.760 -12.446 1.00 95.12 182 ARG A O 1
ATOM 1452 N N . THR A 1 183 ? -2.556 -7.532 -11.307 1.00 93.81 183 THR A N 1
ATOM 1453 C CA . THR A 1 183 ? -3.670 -7.806 -12.218 1.00 93.81 183 THR A CA 1
ATOM 1454 C C . THR A 1 183 ? -3.709 -6.864 -13.421 1.00 93.81 183 THR A C 1
ATOM 1456 O O . THR A 1 183 ? -4.442 -7.157 -14.374 1.00 93.81 183 THR A O 1
ATOM 1459 N N . SER A 1 184 ? -2.890 -5.807 -13.418 1.00 93.12 184 SER A N 1
ATOM 1460 C CA . SER A 1 184 ? -2.807 -4.810 -14.482 1.00 93.12 184 SER A CA 1
ATOM 1461 C C . SER A 1 184 ? -2.273 -5.381 -15.800 1.00 93.12 184 SER A C 1
ATOM 1463 O O . SER A 1 184 ? -1.525 -6.363 -15.842 1.00 93.12 184 SER A O 1
ATOM 1465 N N . GLN A 1 185 ? -2.666 -4.742 -16.903 1.00 93.50 185 GLN A N 1
ATOM 1466 C CA . GLN A 1 185 ? -2.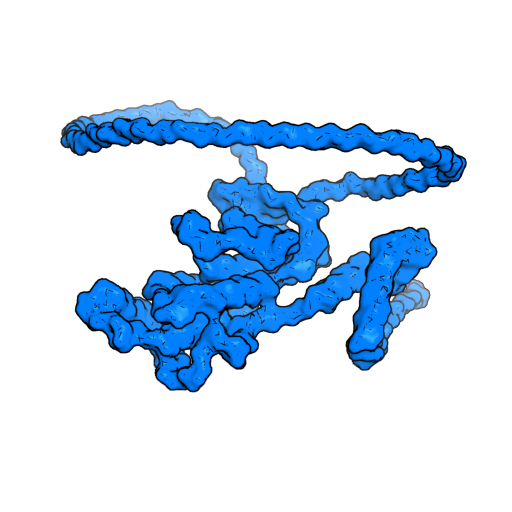208 -5.131 -18.232 1.00 93.50 185 GLN A CA 1
ATOM 1467 C C . GLN A 1 185 ? -0.693 -4.939 -18.427 1.00 93.50 185 GLN A C 1
ATOM 1469 O O . GLN A 1 185 ? -0.093 -5.885 -18.929 1.00 93.50 185 GLN A O 1
ATOM 1474 N N . PRO A 1 186 ? -0.054 -3.823 -18.007 1.00 93.75 186 PRO A N 1
ATOM 1475 C CA . PRO A 1 186 ? 1.386 -3.618 -18.198 1.00 93.75 186 PRO A CA 1
ATOM 1476 C C . PRO A 1 186 ? 2.265 -4.709 -17.579 1.00 93.75 186 PRO A C 1
ATOM 1478 O O . PRO A 1 186 ? 3.259 -5.117 -18.172 1.00 93.75 186 PRO A O 1
ATOM 1481 N N . VAL A 1 187 ? 1.889 -5.230 -16.407 1.00 94.75 187 VAL A N 1
ATOM 1482 C CA . VAL A 1 187 ? 2.619 -6.344 -15.779 1.00 94.75 187 VAL A CA 1
ATOM 1483 C C . VAL A 1 187 ? 2.458 -7.624 -16.596 1.00 94.75 187 VAL A C 1
ATOM 1485 O O . VAL A 1 187 ? 3.435 -8.315 -16.871 1.00 94.75 187 VAL A O 1
ATOM 1488 N N . LYS A 1 188 ? 1.232 -7.921 -17.041 1.00 94.12 188 LYS A N 1
ATOM 1489 C CA . LYS A 1 188 ? 0.922 -9.135 -17.811 1.00 94.12 188 LYS A CA 1
ATOM 1490 C C . LYS A 1 188 ? 1.486 -9.120 -19.233 1.00 94.12 188 LYS A C 1
ATOM 1492 O O . LYS A 1 188 ? 1.788 -10.187 -19.761 1.00 94.12 188 LYS A O 1
ATOM 1497 N N . SER A 1 189 ? 1.605 -7.947 -19.859 1.00 94.19 189 SER A N 1
ATOM 1498 C CA . SER A 1 189 ? 2.250 -7.767 -21.168 1.00 94.19 189 SER A CA 1
ATOM 1499 C C . SER A 1 189 ? 3.773 -7.671 -21.076 1.00 94.19 189 SER A C 1
ATOM 1501 O O . SER A 1 189 ? 4.445 -7.741 -22.102 1.00 94.19 189 SER A O 1
ATOM 1503 N N . GLY A 1 190 ? 4.314 -7.522 -19.865 1.00 93.06 190 GLY A N 1
ATOM 1504 C CA . GLY A 1 190 ? 5.736 -7.318 -19.621 1.00 93.06 190 GLY A CA 1
ATOM 1505 C C . GLY A 1 190 ? 6.250 -5.935 -20.019 1.00 93.06 190 GLY A C 1
ATOM 1506 O O . GLY A 1 190 ? 7.437 -5.779 -20.301 1.00 93.06 190 GLY A O 1
ATOM 1507 N N . ASP A 1 191 ? 5.357 -4.945 -20.077 1.00 93.56 191 ASP A N 1
ATOM 1508 C CA . ASP A 1 191 ? 5.698 -3.525 -20.235 1.00 93.56 191 ASP A CA 1
ATOM 1509 C C . ASP A 1 191 ? 6.160 -2.898 -18.913 1.00 93.56 191 ASP A C 1
ATOM 1511 O O . ASP A 1 191 ? 6.888 -1.911 -18.927 1.00 93.56 191 ASP A O 1
ATOM 1515 N N . TRP A 1 192 ? 5.756 -3.482 -17.780 1.00 94.56 192 TRP A N 1
ATOM 1516 C CA . TRP A 1 192 ? 6.233 -3.116 -16.450 1.00 94.56 192 TRP A CA 1
ATOM 1517 C C . TRP A 1 192 ? 7.152 -4.211 -15.874 1.00 94.56 192 TRP A C 1
ATOM 1519 O O . TRP A 1 192 ? 6.862 -5.406 -16.041 1.00 94.56 192 TRP A O 1
ATOM 1529 N N . PRO A 1 193 ? 8.221 -3.843 -15.146 1.00 95.62 193 PRO A N 1
ATOM 1530 C CA . PRO A 1 193 ? 8.646 -2.470 -14.844 1.00 95.62 193 PRO A CA 1
ATOM 1531 C C . PRO A 1 193 ? 9.443 -1.815 -15.983 1.00 95.62 193 PRO A C 1
ATOM 1533 O O . PRO A 1 193 ? 10.144 -2.502 -16.724 1.00 95.62 193 PRO A O 1
ATOM 1536 N N . SER A 1 194 ? 9.353 -0.487 -16.093 1.00 94.75 194 SER A N 1
ATOM 1537 C CA . SER A 1 194 ? 10.240 0.355 -16.910 1.00 94.75 194 SER A CA 1
ATOM 1538 C C . SER A 1 194 ? 11.562 0.664 -16.187 1.00 94.75 194 SER A C 1
ATOM 1540 O O . SER A 1 194 ? 11.756 0.286 -15.027 1.00 94.75 194 SER A O 1
ATOM 1542 N N . VAL A 1 195 ? 12.488 1.350 -16.869 1.00 95.81 195 VAL A N 1
ATOM 1543 C CA . VAL A 1 195 ? 13.763 1.788 -16.269 1.00 95.81 195 VAL A CA 1
ATOM 1544 C C . VAL A 1 195 ? 13.482 2.745 -15.112 1.00 95.81 195 VAL A C 1
ATOM 1546 O O . VAL A 1 195 ? 14.017 2.570 -14.019 1.00 95.81 195 VAL A O 1
ATOM 1549 N N . GLU A 1 196 ? 12.599 3.715 -15.339 1.00 93.25 196 GLU A N 1
ATOM 1550 C CA . GLU A 1 196 ? 12.179 4.711 -14.360 1.00 93.25 196 GLU A CA 1
ATOM 1551 C C . GLU A 1 196 ? 11.524 4.061 -13.133 1.00 93.25 196 GLU A C 1
ATOM 1553 O O . GLU A 1 196 ? 11.847 4.433 -12.005 1.00 93.25 196 GLU A O 1
ATOM 1558 N N . ASP A 1 197 ? 10.667 3.051 -13.331 1.00 93.06 197 ASP A N 1
ATOM 1559 C CA . ASP A 1 197 ? 10.013 2.340 -12.222 1.00 93.06 197 ASP A CA 1
ATOM 1560 C C . ASP A 1 197 ? 11.048 1.684 -11.293 1.00 93.06 197 ASP A C 1
ATOM 1562 O O . ASP A 1 197 ? 10.977 1.825 -10.070 1.00 93.06 197 ASP A O 1
ATOM 1566 N N . ILE A 1 198 ? 12.052 1.000 -11.857 1.00 95.25 198 ILE A N 1
ATOM 1567 C CA . ILE A 1 198 ? 13.115 0.363 -11.063 1.00 95.25 198 ILE A CA 1
ATOM 1568 C C . ILE A 1 198 ? 13.969 1.402 -10.337 1.00 95.25 198 ILE A C 1
ATOM 1570 O O . ILE A 1 198 ? 14.323 1.195 -9.175 1.00 95.25 198 ILE A O 1
ATOM 1574 N N . GLU A 1 199 ? 14.285 2.525 -10.981 1.00 93.25 199 GLU A N 1
ATOM 1575 C CA . GLU A 1 199 ? 15.023 3.606 -10.325 1.00 93.25 199 GLU A CA 1
ATOM 1576 C C . GLU A 1 199 ? 14.269 4.138 -9.101 1.00 93.25 199 GLU A C 1
ATOM 1578 O O . GLU A 1 199 ? 14.857 4.252 -8.024 1.00 93.25 199 GLU A O 1
ATOM 1583 N N . ILE A 1 200 ? 12.959 4.378 -9.229 1.00 90.31 200 ILE A N 1
ATOM 1584 C CA . ILE A 1 200 ? 12.120 4.838 -8.117 1.00 90.31 200 ILE A CA 1
ATOM 1585 C C . ILE A 1 200 ? 12.097 3.796 -6.990 1.00 90.31 200 ILE A C 1
ATOM 1587 O O . ILE A 1 200 ? 12.285 4.156 -5.827 1.00 90.31 200 ILE A O 1
ATOM 1591 N N . VAL A 1 201 ? 11.915 2.510 -7.312 1.00 92.31 201 VAL A N 1
ATOM 1592 C CA . VAL A 1 201 ? 11.922 1.415 -6.324 1.00 92.31 201 VAL A CA 1
ATOM 1593 C C . VAL A 1 201 ? 13.212 1.410 -5.497 1.00 92.31 201 VAL A C 1
ATOM 1595 O O . VAL A 1 201 ? 13.154 1.323 -4.269 1.00 92.31 201 VAL A O 1
ATOM 1598 N N . TYR A 1 202 ? 14.375 1.527 -6.144 1.00 92.19 202 TYR A N 1
ATOM 1599 C CA . TYR A 1 202 ? 15.667 1.511 -5.447 1.00 92.19 202 TYR A CA 1
ATOM 1600 C C . TYR A 1 202 ? 15.933 2.804 -4.676 1.00 92.19 202 TYR A C 1
ATOM 1602 O O . TYR A 1 202 ? 16.519 2.771 -3.592 1.00 92.19 202 TYR A O 1
ATOM 1610 N N . ASP A 1 203 ? 15.491 3.949 -5.189 1.00 89.56 203 ASP A N 1
ATOM 1611 C CA . ASP A 1 203 ? 15.654 5.224 -4.496 1.00 89.56 203 ASP A CA 1
ATOM 1612 C C . ASP A 1 203 ? 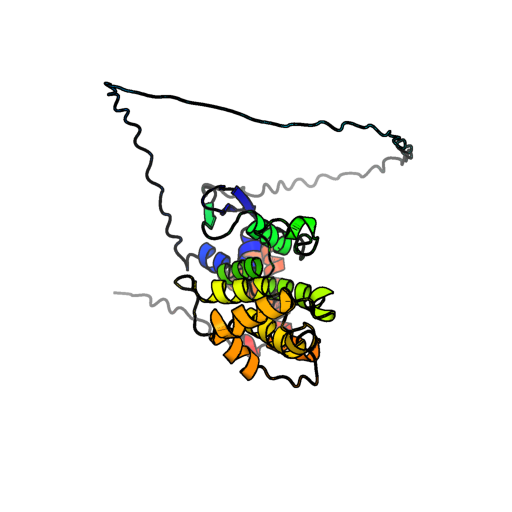14.783 5.332 -3.237 1.00 89.56 203 ASP A C 1
ATOM 1614 O O . ASP A 1 203 ? 15.190 5.989 -2.272 1.00 89.56 203 ASP A O 1
ATOM 1618 N N . LEU A 1 204 ? 13.628 4.656 -3.205 1.00 84.38 204 LEU A N 1
ATOM 1619 C CA . LEU A 1 204 ? 12.804 4.535 -2.000 1.00 84.38 204 LEU A CA 1
ATOM 1620 C C . LEU A 1 204 ? 13.492 3.699 -0.912 1.00 84.38 204 LEU A C 1
ATOM 1622 O O . LEU A 1 204 ? 13.438 4.074 0.257 1.00 84.38 204 LEU A O 1
ATOM 1626 N N . GLU A 1 205 ? 14.199 2.622 -1.268 1.00 84.19 205 GLU A N 1
ATOM 1627 C CA . GLU A 1 205 ? 14.940 1.815 -0.282 1.00 84.19 205 GLU A CA 1
ATOM 1628 C C . GLU A 1 205 ? 16.134 2.552 0.331 1.00 84.19 205 GLU A C 1
ATOM 1630 O O . GLU A 1 205 ? 16.451 2.363 1.505 1.00 84.19 205 GLU A O 1
ATOM 1635 N N . LYS A 1 206 ? 16.801 3.421 -0.438 1.00 84.56 206 LYS A N 1
ATOM 1636 C CA . LYS A 1 206 ? 17.956 4.196 0.048 1.00 84.56 206 LYS A CA 1
ATOM 1637 C C . LYS A 1 206 ? 17.592 5.230 1.112 1.00 84.56 206 LYS A C 1
ATOM 1639 O O . LYS A 1 206 ? 18.493 5.760 1.763 1.00 84.56 206 LYS A O 1
ATOM 1644 N N . LYS A 1 207 ? 16.306 5.553 1.276 1.00 76.12 207 LYS A N 1
ATOM 1645 C CA . LYS A 1 207 ? 15.807 6.544 2.238 1.00 76.12 207 LYS A CA 1
ATOM 1646 C C . LYS A 1 207 ? 14.997 5.861 3.342 1.00 76.12 207 LYS A C 1
ATOM 1648 O O . LYS A 1 207 ? 13.794 6.100 3.441 1.00 76.12 207 LYS A O 1
ATOM 1653 N N . PRO A 1 208 ? 15.627 5.026 4.188 1.00 66.44 208 PRO A N 1
ATOM 1654 C CA . PRO A 1 208 ? 14.923 4.457 5.319 1.00 66.44 208 PRO A CA 1
ATOM 1655 C C . PRO A 1 208 ? 14.446 5.568 6.262 1.00 66.44 208 PRO A C 1
ATOM 1657 O O . PRO A 1 208 ? 15.255 6.345 6.776 1.00 66.44 208 PRO A O 1
ATOM 1660 N N . GLU A 1 209 ? 13.140 5.629 6.519 1.00 67.44 209 GLU A N 1
ATOM 1661 C CA . GLU A 1 209 ? 12.601 6.480 7.582 1.00 67.44 209 GLU A CA 1
ATOM 1662 C C . GLU A 1 209 ? 13.146 6.003 8.940 1.00 67.44 209 GLU A C 1
ATOM 1664 O O . GLU A 1 209 ? 13.131 4.797 9.234 1.00 67.44 209 GLU A O 1
ATOM 1669 N N . PRO A 1 210 ? 13.627 6.919 9.798 1.00 62.75 210 PRO A N 1
ATOM 1670 C CA . PRO A 1 210 ? 14.057 6.578 11.145 1.00 62.75 210 PRO A CA 1
ATOM 1671 C C . PRO A 1 210 ? 12.914 5.910 11.920 1.00 62.75 210 PRO A C 1
ATOM 1673 O O . PRO A 1 210 ? 11.856 6.500 12.116 1.00 62.75 210 PRO A O 1
ATOM 1676 N N . GLY A 1 211 ? 13.129 4.680 12.390 1.00 65.25 211 GLY A N 1
ATOM 1677 C CA . GLY A 1 211 ? 12.163 3.960 13.229 1.00 65.25 211 GLY A CA 1
ATOM 1678 C C . GLY A 1 211 ? 11.239 2.985 12.495 1.00 65.25 211 GLY A C 1
ATOM 1679 O O . GLY A 1 211 ? 10.523 2.240 13.159 1.00 65.25 211 GLY A O 1
ATOM 1680 N N . VAL A 1 212 ? 11.296 2.902 11.162 1.00 64.38 212 VAL A N 1
ATOM 1681 C CA . VAL A 1 212 ? 10.737 1.756 10.429 1.00 64.38 212 VAL A CA 1
ATOM 1682 C C . VAL A 1 212 ? 11.821 0.677 10.397 1.00 64.38 212 VAL A C 1
ATOM 1684 O O . VAL A 1 212 ? 12.931 0.927 9.937 1.00 64.38 212 VAL A O 1
ATOM 1687 N N . GLY A 1 213 ? 11.560 -0.497 10.977 1.00 56.56 213 GLY A N 1
ATOM 1688 C CA . GLY A 1 213 ? 12.558 -1.564 11.110 1.00 56.56 213 GLY A CA 1
ATOM 1689 C C . GLY A 1 213 ? 13.120 -2.012 9.754 1.00 56.56 213 GLY A C 1
ATOM 1690 O O . GLY A 1 213 ? 12.481 -2.778 9.044 1.00 56.56 213 GLY A O 1
ATOM 1691 N N . ASN A 1 214 ? 14.333 -1.566 9.415 1.00 51.44 214 ASN A N 1
ATOM 1692 C CA . ASN A 1 214 ? 15.006 -1.813 8.127 1.00 51.44 214 ASN A CA 1
ATOM 1693 C C . ASN A 1 214 ? 15.724 -3.166 8.047 1.00 51.44 214 ASN A C 1
ATOM 1695 O O . ASN A 1 214 ? 16.856 -3.249 7.577 1.00 51.44 214 ASN A O 1
ATOM 1699 N N . GLY A 1 215 ? 15.111 -4.227 8.564 1.00 60.34 215 GLY A N 1
ATOM 1700 C CA . GLY A 1 215 ? 15.726 -5.557 8.521 1.00 60.34 215 GLY A CA 1
ATOM 1701 C C . GLY A 1 215 ? 15.350 -6.380 7.288 1.00 60.34 215 GLY A C 1
ATOM 1702 O O . GLY A 1 215 ? 16.112 -7.255 6.887 1.00 60.34 215 GLY A O 1
ATOM 1703 N N . GLY A 1 216 ? 14.165 -6.138 6.723 1.00 74.31 216 GLY A N 1
ATOM 1704 C CA . GLY A 1 216 ? 13.590 -6.969 5.667 1.00 74.31 216 GLY A CA 1
ATOM 1705 C C . GLY A 1 216 ? 13.834 -6.424 4.264 1.00 74.31 216 GLY A C 1
ATOM 1706 O O . GLY A 1 216 ? 13.811 -5.215 4.049 1.00 74.31 216 GLY A O 1
ATOM 1707 N N . GLU A 1 217 ? 14.021 -7.331 3.306 1.00 84.62 217 GLU A N 1
ATOM 1708 C CA . GLU A 1 217 ? 13.924 -7.030 1.874 1.00 84.62 217 GLU A CA 1
ATOM 1709 C C . GLU A 1 217 ? 12.530 -6.453 1.564 1.00 84.62 217 GLU A C 1
ATOM 1711 O O . GLU A 1 217 ? 11.520 -7.024 1.986 1.00 84.62 217 GLU A O 1
ATOM 1716 N N . SER A 1 218 ? 12.451 -5.334 0.830 1.00 91.25 218 SER A N 1
ATOM 1717 C CA . SER A 1 218 ? 11.160 -4.791 0.395 1.00 91.25 218 SER A CA 1
ATOM 1718 C C . SER A 1 218 ? 10.460 -5.793 -0.522 1.00 91.25 218 SER A C 1
ATOM 1720 O O . SER A 1 218 ? 10.943 -6.097 -1.614 1.00 91.25 218 SER A O 1
ATOM 1722 N N . LEU A 1 219 ? 9.290 -6.291 -0.109 1.00 94.94 219 LEU A N 1
ATOM 1723 C CA . LEU A 1 219 ? 8.504 -7.230 -0.919 1.00 94.94 219 LEU A CA 1
ATOM 1724 C C . LEU A 1 219 ? 8.111 -6.637 -2.276 1.00 94.94 219 LEU A C 1
ATOM 1726 O O . LEU A 1 219 ? 8.051 -7.361 -3.268 1.00 94.94 219 LEU A O 1
ATOM 1730 N N . PHE A 1 220 ? 7.909 -5.319 -2.336 1.00 95.38 220 PHE A N 1
ATOM 1731 C CA . PHE A 1 220 ? 7.637 -4.626 -3.588 1.00 95.38 220 PHE A CA 1
ATOM 1732 C C . PHE A 1 220 ? 8.853 -4.621 -4.507 1.00 95.38 220 PHE A C 1
ATOM 1734 O O . PHE A 1 220 ? 8.729 -5.007 -5.663 1.00 95.38 220 PHE A O 1
ATOM 1741 N N . LYS A 1 221 ? 10.050 -4.313 -3.987 1.00 95.50 221 LYS A N 1
ATOM 1742 C CA . LYS A 1 221 ? 11.291 -4.439 -4.766 1.00 95.50 221 LYS A CA 1
ATOM 1743 C C . LYS A 1 221 ? 11.493 -5.860 -5.271 1.00 95.50 221 LYS A C 1
ATOM 1745 O O . LYS A 1 221 ? 11.783 -6.054 -6.450 1.00 95.50 221 LYS A O 1
ATOM 1750 N N . LYS A 1 222 ? 11.310 -6.848 -4.393 1.00 96.12 222 LYS A N 1
ATOM 1751 C CA . LYS A 1 222 ? 11.399 -8.266 -4.746 1.00 96.12 222 LYS A CA 1
ATOM 1752 C C . LYS A 1 222 ? 10.456 -8.600 -5.902 1.00 96.12 222 LYS A C 1
ATOM 1754 O O . LYS A 1 222 ? 10.866 -9.236 -6.871 1.00 96.12 222 LYS A O 1
ATOM 1759 N N . PHE A 1 223 ? 9.206 -8.142 -5.829 1.00 97.12 223 PHE A N 1
ATOM 1760 C CA . PHE A 1 223 ? 8.228 -8.321 -6.898 1.00 97.12 223 PHE A CA 1
ATOM 1761 C C . PHE A 1 223 ? 8.664 -7.647 -8.205 1.00 97.12 223 PHE A C 1
ATOM 1763 O O . PHE A 1 223 ? 8.650 -8.306 -9.247 1.00 97.12 223 PHE A O 1
ATOM 1770 N N . SER A 1 224 ? 9.105 -6.386 -8.158 1.00 97.00 224 SER A N 1
ATOM 1771 C CA . SER A 1 224 ? 9.571 -5.640 -9.335 1.00 97.00 224 SER A CA 1
ATOM 1772 C C . SER A 1 224 ? 10.743 -6.335 -10.022 1.00 97.00 224 SER A C 1
ATOM 1774 O O . SER A 1 224 ? 10.715 -6.538 -11.235 1.00 97.00 224 SER A O 1
ATOM 1776 N N . ILE A 1 225 ? 11.744 -6.774 -9.255 1.00 97.00 225 ILE A N 1
ATOM 1777 C CA . ILE A 1 225 ? 12.912 -7.481 -9.790 1.00 97.00 225 ILE A CA 1
ATOM 1778 C C . ILE A 1 225 ? 12.537 -8.852 -10.350 1.00 97.00 225 ILE A C 1
ATOM 1780 O O . ILE A 1 225 ? 13.019 -9.227 -11.418 1.00 97.00 225 ILE A O 1
ATOM 1784 N N . HIS A 1 226 ? 11.650 -9.597 -9.689 1.00 97.31 226 HIS A N 1
ATOM 1785 C CA . HIS A 1 226 ? 11.186 -10.876 -10.221 1.00 97.31 226 HIS A CA 1
ATOM 1786 C C . HIS A 1 226 ? 10.411 -10.679 -11.535 1.00 97.31 226 HIS A C 1
ATOM 1788 O O . HIS A 1 226 ? 10.615 -11.444 -12.476 1.00 97.31 226 HIS A O 1
ATOM 1794 N N . CYS A 1 227 ? 9.571 -9.641 -11.643 1.00 96.69 227 CYS A N 1
ATOM 1795 C CA . CYS A 1 227 ? 8.890 -9.293 -12.897 1.00 96.69 227 CYS A CA 1
ATOM 1796 C C . CYS A 1 227 ? 9.891 -8.913 -13.993 1.00 96.69 227 CYS A C 1
ATOM 1798 O O . CYS A 1 227 ? 9.792 -9.413 -15.113 1.00 96.69 227 CYS A O 1
ATOM 1800 N N . LEU A 1 228 ? 10.892 -8.097 -13.658 1.00 96.25 228 LEU A N 1
ATOM 1801 C CA . LEU A 1 228 ? 11.969 -7.715 -14.567 1.00 96.25 228 LEU A CA 1
ATOM 1802 C C . LEU A 1 228 ? 12.737 -8.935 -15.092 1.00 96.25 228 LEU A C 1
ATOM 1804 O O . LEU A 1 228 ? 12.939 -9.063 -16.297 1.00 96.25 228 LEU A O 1
ATOM 1808 N N . ALA A 1 229 ? 13.117 -9.858 -14.207 1.00 96.19 229 ALA A N 1
ATOM 1809 C CA . ALA A 1 229 ? 13.805 -11.096 -14.566 1.00 96.19 229 ALA A CA 1
ATOM 1810 C C . ALA A 1 229 ? 12.926 -12.033 -15.410 1.00 96.19 229 ALA A C 1
ATOM 1812 O O . ALA A 1 229 ? 13.397 -12.644 -16.368 1.00 96.19 229 ALA A O 1
ATOM 1813 N N . ALA A 1 230 ? 11.630 -12.115 -15.100 1.00 95.75 230 ALA A N 1
ATOM 1814 C CA . ALA A 1 230 ? 10.679 -12.943 -15.835 1.00 95.75 230 ALA A CA 1
ATOM 1815 C C . ALA A 1 230 ? 10.353 -12.415 -17.243 1.00 95.75 230 ALA A C 1
ATOM 1817 O O . ALA A 1 230 ? 9.958 -13.221 -18.096 1.00 95.75 230 ALA A O 1
ATOM 1818 N N . ASN A 1 231 ? 10.479 -11.102 -17.460 1.00 93.56 231 ASN A N 1
ATOM 1819 C CA . ASN A 1 231 ? 10.251 -10.435 -18.745 1.00 93.56 231 ASN A CA 1
ATOM 1820 C C . ASN A 1 231 ? 11.534 -10.242 -19.560 1.00 93.56 231 ASN A C 1
ATOM 1822 O O . ASN A 1 231 ? 11.448 -10.184 -20.780 1.00 93.56 231 ASN A O 1
ATOM 1826 N N . ASN A 1 232 ? 12.686 -10.164 -18.889 1.00 94.50 232 ASN A N 1
ATOM 1827 C CA . ASN A 1 232 ? 14.025 -9.950 -19.434 1.00 94.50 232 ASN A CA 1
ATOM 1828 C C . ASN A 1 232 ? 14.085 -8.876 -20.546 1.00 94.50 232 ASN A C 1
ATOM 1830 O O . ASN A 1 232 ? 13.942 -9.193 -21.730 1.00 94.50 232 ASN A O 1
ATOM 1834 N N . PRO A 1 233 ? 14.369 -7.603 -20.214 1.00 93.88 233 PRO A N 1
ATOM 1835 C CA . PRO A 1 233 ? 14.349 -6.524 -21.202 1.00 93.88 233 PRO A CA 1
ATOM 1836 C C . PRO A 1 233 ? 15.361 -6.723 -22.340 1.00 93.88 233 PRO A C 1
ATOM 1838 O O . PRO A 1 233 ? 15.135 -6.227 -23.441 1.00 93.88 233 PRO A O 1
ATOM 1841 N N . PHE A 1 234 ? 16.440 -7.479 -22.112 1.00 93.69 234 PHE A N 1
ATOM 1842 C CA . PHE A 1 234 ? 17.469 -7.751 -23.119 1.00 93.69 234 PHE A CA 1
ATOM 1843 C C . PHE A 1 234 ? 17.030 -8.748 -24.198 1.00 93.69 234 PHE A C 1
ATOM 1845 O O . PHE A 1 234 ? 17.635 -8.780 -25.266 1.00 93.69 234 PHE A O 1
ATOM 1852 N N . ASP A 1 235 ? 15.976 -9.529 -23.950 1.00 93.44 235 ASP A N 1
ATOM 1853 C CA . ASP A 1 235 ? 15.366 -10.383 -24.977 1.00 93.44 235 ASP A CA 1
ATOM 1854 C C . ASP A 1 235 ?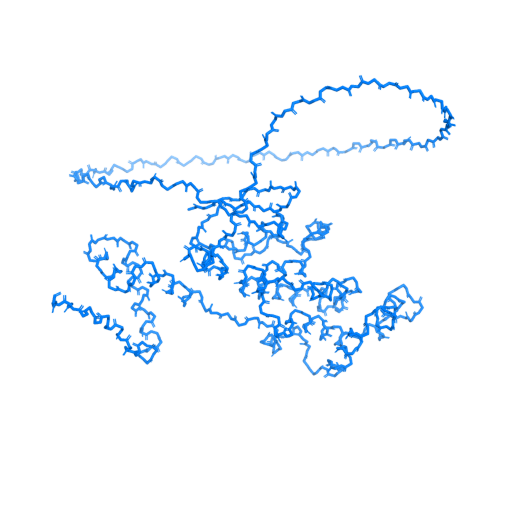 14.357 -9.599 -25.834 1.00 93.44 235 ASP A C 1
ATOM 1856 O O . ASP A 1 235 ? 14.008 -10.020 -26.937 1.00 93.44 235 ASP A O 1
ATOM 1860 N N . ARG A 1 236 ? 13.871 -8.460 -25.321 1.00 91.81 236 ARG A N 1
ATOM 1861 C CA . ARG A 1 236 ? 12.800 -7.660 -25.926 1.00 91.81 236 ARG A CA 1
ATOM 1862 C C . ARG A 1 236 ? 13.313 -6.465 -26.723 1.00 91.81 236 ARG A C 1
ATOM 1864 O O . ARG A 1 236 ? 12.751 -6.157 -27.773 1.00 91.81 236 ARG A O 1
ATOM 1871 N N . TYR A 1 237 ? 14.323 -5.771 -26.211 1.00 94.94 237 TYR A N 1
ATOM 1872 C CA . TYR A 1 237 ? 14.815 -4.522 -26.783 1.00 94.94 237 TYR A CA 1
ATOM 1873 C C . TYR A 1 237 ? 16.187 -4.713 -27.420 1.00 94.94 237 TYR A C 1
ATOM 1875 O O . TYR A 1 237 ? 17.085 -5.323 -26.840 1.00 94.94 237 TYR A O 1
ATOM 1883 N N . GLU A 1 238 ? 16.373 -4.142 -28.609 1.00 95.81 238 GLU A N 1
ATOM 1884 C CA . GLU A 1 238 ? 17.689 -4.091 -29.239 1.00 95.81 238 GLU A CA 1
ATOM 1885 C C . GLU A 1 238 ? 18.634 -3.226 -28.401 1.00 95.81 238 GLU A C 1
ATOM 1887 O O . GLU A 1 238 ? 18.248 -2.161 -27.918 1.00 95.81 238 GLU A O 1
ATOM 1892 N N . VAL A 1 239 ? 19.891 -3.647 -28.262 1.00 94.38 239 VAL A N 1
ATOM 1893 C CA . VAL A 1 239 ? 20.913 -2.944 -27.461 1.00 94.38 239 VAL A CA 1
ATOM 1894 C C . VAL A 1 239 ? 21.075 -1.476 -27.877 1.00 94.38 239 VAL A C 1
ATOM 1896 O O . VAL A 1 239 ? 21.341 -0.624 -27.032 1.00 94.38 239 VAL A O 1
ATOM 1899 N N . GLU A 1 240 ? 20.898 -1.179 -29.167 1.00 95.88 240 GLU A N 1
ATOM 1900 C CA . GLU A 1 240 ? 21.037 0.167 -29.732 1.00 95.88 240 GLU A CA 1
ATOM 1901 C C . GLU A 1 240 ? 19.780 1.038 -29.569 1.00 95.88 240 GLU A C 1
ATOM 1903 O O . GLU A 1 240 ? 19.876 2.256 -29.721 1.00 95.88 240 GLU A O 1
ATOM 1908 N N . SER A 1 241 ? 18.625 0.446 -29.236 1.00 96.75 241 SER A N 1
ATOM 1909 C CA . SER A 1 241 ? 17.377 1.184 -28.996 1.00 96.75 241 SER A CA 1
ATOM 1910 C C . SER A 1 241 ? 17.474 2.074 -27.754 1.00 96.75 241 SER A C 1
ATOM 1912 O O . SER A 1 241 ? 18.271 1.813 -26.852 1.00 96.75 241 SER A O 1
ATOM 1914 N N . SER A 1 242 ? 16.638 3.114 -27.678 1.00 96.38 242 SER A N 1
ATOM 1915 C CA . SER A 1 242 ? 16.549 3.994 -26.504 1.00 96.38 242 SER A CA 1
ATOM 1916 C C . SER A 1 242 ? 16.329 3.211 -25.207 1.00 96.38 242 SER A C 1
ATOM 1918 O O . SER A 1 242 ? 17.002 3.452 -24.207 1.00 96.38 242 SER A O 1
ATOM 1920 N N . GLU A 1 243 ? 15.432 2.231 -25.245 1.00 95.12 243 GLU A N 1
ATOM 1921 C CA . GLU A 1 243 ? 15.065 1.372 -24.129 1.00 95.12 243 GLU A CA 1
ATOM 1922 C C . GLU A 1 243 ? 16.214 0.426 -23.764 1.00 95.12 243 GLU A C 1
ATOM 1924 O O . GLU A 1 243 ? 16.573 0.311 -22.591 1.00 95.12 243 GLU A O 1
ATOM 1929 N N . GLY A 1 244 ? 16.848 -0.204 -24.759 1.00 96.44 244 GLY A N 1
ATOM 1930 C CA . GLY A 1 244 ? 18.017 -1.062 -24.549 1.00 96.44 244 GLY A CA 1
ATOM 1931 C C . GLY A 1 244 ? 19.197 -0.305 -23.932 1.00 96.44 244 GLY A C 1
ATOM 1932 O O . GLY A 1 244 ? 19.838 -0.798 -23.002 1.00 96.44 244 GLY A O 1
ATOM 1933 N N . GLN A 1 245 ? 19.451 0.926 -24.382 1.00 97.12 245 GLN A N 1
ATOM 1934 C CA . GLN A 1 245 ? 20.460 1.809 -23.792 1.00 97.12 245 GLN A CA 1
ATOM 1935 C C . GLN A 1 245 ? 20.107 2.206 -22.353 1.00 97.12 245 GLN A C 1
ATOM 1937 O O . GLN A 1 245 ? 20.992 2.219 -21.495 1.00 97.12 245 GLN A O 1
ATOM 1942 N N . GLY A 1 246 ? 18.830 2.485 -22.070 1.00 96.81 246 GLY A N 1
ATOM 1943 C CA . GLY A 1 246 ? 18.339 2.779 -20.722 1.00 96.81 246 GLY A CA 1
ATOM 1944 C C . GLY A 1 246 ? 18.603 1.632 -19.744 1.00 96.81 246 GLY A C 1
ATOM 1945 O O . GLY A 1 246 ? 19.217 1.843 -18.697 1.00 96.81 246 GLY A O 1
ATOM 1946 N N . TRP A 1 247 ? 18.237 0.403 -20.121 1.00 96.69 247 TRP A N 1
ATOM 1947 C CA . TRP A 1 247 ? 18.494 -0.788 -19.306 1.00 96.69 247 TRP A CA 1
ATOM 1948 C C . TRP A 1 247 ? 19.980 -1.073 -19.118 1.00 96.69 247 TRP A C 1
ATOM 1950 O O . TRP A 1 247 ? 20.401 -1.376 -18.001 1.00 96.69 247 TRP A O 1
ATOM 1960 N N . ASN A 1 248 ? 20.788 -0.933 -20.174 1.00 95.56 248 ASN A N 1
ATOM 1961 C CA . ASN A 1 248 ? 22.239 -1.090 -20.070 1.00 95.56 248 ASN A CA 1
ATOM 1962 C C . ASN A 1 248 ? 22.839 -0.095 -19.074 1.00 95.56 248 ASN A C 1
ATOM 1964 O O . ASN A 1 248 ? 23.583 -0.487 -18.175 1.00 95.56 248 ASN A O 1
ATOM 1968 N N . LYS A 1 249 ? 22.466 1.183 -19.184 1.00 96.69 249 LYS A N 1
ATOM 1969 C CA . LYS A 1 249 ? 22.934 2.226 -18.272 1.00 96.69 249 LYS A CA 1
ATOM 1970 C C . LYS A 1 249 ? 22.514 1.941 -16.829 1.00 96.69 249 LYS A C 1
ATOM 1972 O O . LYS A 1 249 ? 23.335 2.059 -15.921 1.00 96.69 249 LYS A O 1
ATOM 1977 N N . LEU A 1 250 ? 21.259 1.557 -16.596 1.00 95.75 250 LEU A N 1
ATOM 1978 C CA . LEU A 1 250 ? 20.769 1.257 -15.250 1.00 95.75 250 LEU A CA 1
ATOM 1979 C C . LEU A 1 250 ? 21.529 0.079 -14.622 1.00 95.75 250 LEU A C 1
ATOM 1981 O O . LEU A 1 250 ? 22.048 0.210 -13.514 1.00 95.75 250 LEU A O 1
ATOM 1985 N N . MET A 1 251 ? 21.631 -1.039 -15.344 1.00 93.88 251 MET A N 1
ATOM 1986 C CA . MET A 1 251 ? 22.207 -2.292 -14.844 1.00 93.88 251 MET A CA 1
ATOM 1987 C C . MET A 1 251 ? 23.728 -2.234 -14.671 1.00 93.88 251 MET A C 1
ATOM 1989 O O . MET A 1 251 ? 24.262 -2.762 -13.695 1.00 93.88 251 MET A O 1
ATOM 1993 N N . PHE A 1 252 ? 24.440 -1.619 -15.618 1.00 93.06 252 PHE A N 1
ATOM 1994 C CA . PHE A 1 252 ? 25.902 -1.699 -15.670 1.00 93.06 252 PHE A CA 1
ATOM 1995 C C . PHE A 1 252 ? 26.602 -0.427 -15.183 1.00 93.06 252 PHE A C 1
ATOM 1997 O 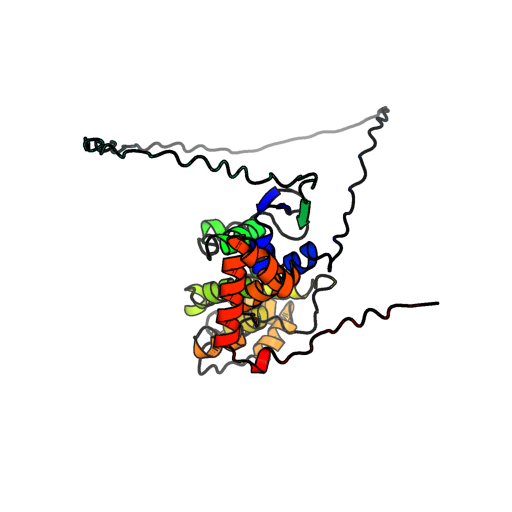O . PHE A 1 252 ? 27.676 -0.532 -14.582 1.00 93.06 252 PHE A O 1
ATOM 2004 N N . ASP A 1 253 ? 25.988 0.746 -15.365 1.00 90.75 253 ASP A N 1
ATOM 2005 C CA . ASP A 1 253 ? 26.641 2.025 -15.064 1.00 90.75 253 ASP A CA 1
ATOM 2006 C C . ASP A 1 253 ? 26.148 2.652 -13.756 1.00 90.75 253 ASP A C 1
ATOM 2008 O O . ASP A 1 253 ? 26.954 3.197 -12.997 1.00 90.75 253 ASP A O 1
ATOM 2012 N N . LYS A 1 254 ? 24.836 2.601 -13.490 1.00 90.38 254 LYS A N 1
ATOM 2013 C CA . LYS A 1 254 ? 24.205 3.357 -12.397 1.00 90.38 254 LYS A CA 1
ATOM 2014 C C . LYS A 1 254 ? 24.031 2.535 -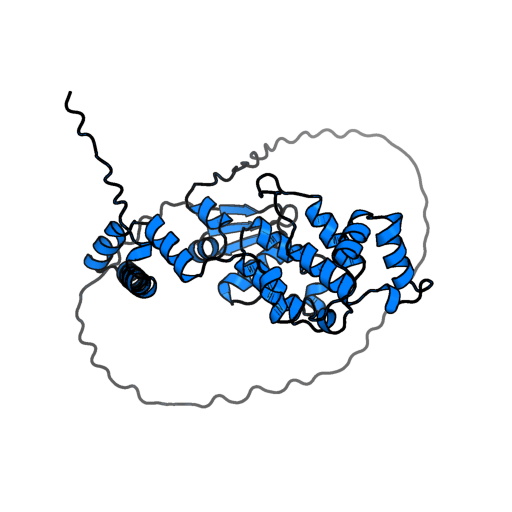11.119 1.00 90.38 254 LYS A C 1
ATOM 2016 O O . LYS A 1 254 ? 24.529 2.941 -10.074 1.00 90.38 254 LYS A O 1
ATOM 2021 N N . GLU A 1 255 ? 23.355 1.388 -11.188 1.00 87.69 255 GLU A N 1
ATOM 2022 C CA . GLU A 1 255 ? 22.905 0.644 -10.006 1.00 87.69 255 GLU A CA 1
ATOM 2023 C C . GLU A 1 255 ? 23.327 -0.830 -10.053 1.00 87.69 255 GLU A C 1
ATOM 2025 O O . GLU A 1 255 ? 22.566 -1.721 -10.429 1.00 87.69 255 GLU A O 1
ATOM 2030 N N . LYS A 1 256 ? 24.552 -1.119 -9.596 1.00 91.00 256 LYS A N 1
ATOM 2031 C CA . LYS A 1 256 ? 25.100 -2.491 -9.576 1.00 91.00 256 LYS A CA 1
ATOM 2032 C C . LYS A 1 256 ? 24.267 -3.476 -8.749 1.00 91.00 256 LYS A C 1
ATOM 2034 O O . LYS A 1 256 ? 24.289 -4.673 -9.033 1.00 91.00 256 LYS A O 1
ATOM 2039 N N . GLU A 1 257 ? 23.550 -2.989 -7.736 1.00 93.88 257 GLU A N 1
ATOM 2040 C CA . GLU A 1 257 ? 22.646 -3.828 -6.942 1.00 93.88 257 GLU A CA 1
ATOM 2041 C C . GLU A 1 257 ? 21.434 -4.287 -7.761 1.00 93.88 257 GLU A C 1
ATOM 2043 O O . GLU A 1 257 ? 21.024 -5.431 -7.603 1.00 93.88 257 GLU A O 1
ATOM 2048 N N . VAL A 1 258 ? 20.928 -3.474 -8.701 1.00 94.94 258 VAL A N 1
ATOM 2049 C CA . VAL A 1 258 ? 19.850 -3.898 -9.615 1.00 94.94 258 VAL A CA 1
ATOM 2050 C C . VAL A 1 258 ? 20.308 -5.098 -10.433 1.00 94.94 258 VAL A C 1
ATOM 2052 O O . VAL A 1 258 ? 19.609 -6.106 -10.494 1.00 94.94 258 VAL A O 1
ATOM 2055 N N . PHE A 1 259 ? 21.511 -5.032 -11.011 1.00 95.12 259 PHE A N 1
ATOM 2056 C CA . PHE A 1 259 ? 22.054 -6.146 -11.785 1.00 95.12 259 PHE A CA 1
ATOM 2057 C C . PHE A 1 259 ? 22.259 -7.400 -10.932 1.00 95.12 259 PHE A C 1
ATOM 2059 O O . PHE A 1 259 ? 21.916 -8.503 -11.353 1.00 95.12 259 PHE A O 1
ATOM 2066 N N . LYS A 1 260 ? 22.782 -7.251 -9.712 1.00 95.50 260 LYS A N 1
ATOM 2067 C CA . LYS A 1 260 ? 22.956 -8.377 -8.791 1.00 95.50 260 LYS A CA 1
ATOM 2068 C C . LYS A 1 260 ? 21.617 -9.026 -8.429 1.00 95.50 260 LYS A C 1
ATOM 2070 O O . LYS A 1 260 ? 21.508 -10.247 -8.533 1.00 95.50 260 LYS A O 1
ATOM 2075 N N . ASP A 1 261 ? 20.617 -8.235 -8.054 1.00 95.88 261 ASP A N 1
ATOM 2076 C CA . ASP A 1 261 ? 19.289 -8.734 -7.687 1.00 95.88 261 ASP A CA 1
ATOM 2077 C C . ASP A 1 261 ? 18.592 -9.382 -8.897 1.00 95.88 261 ASP A C 1
ATOM 2079 O O . ASP A 1 261 ? 17.996 -10.450 -8.767 1.00 95.88 261 ASP A O 1
ATOM 2083 N N . PHE A 1 262 ? 18.751 -8.814 -10.097 1.00 95.62 262 PHE A N 1
ATOM 2084 C CA . PHE A 1 262 ? 18.274 -9.392 -11.357 1.00 95.62 262 PHE A CA 1
ATOM 2085 C C . PHE A 1 262 ? 18.874 -10.781 -11.629 1.00 95.62 262 PHE A C 1
ATOM 2087 O O . PHE A 1 262 ? 18.142 -11.728 -11.918 1.00 95.62 262 PHE A O 1
ATOM 2094 N N . ILE A 1 263 ? 20.195 -10.939 -11.479 1.00 95.19 263 ILE A N 1
ATOM 2095 C CA . ILE A 1 263 ? 20.864 -12.238 -11.651 1.00 95.19 263 ILE A CA 1
ATOM 2096 C C . ILE A 1 263 ? 20.416 -13.245 -10.581 1.00 95.19 263 ILE A C 1
ATOM 2098 O O . ILE A 1 263 ? 20.227 -14.421 -10.895 1.00 95.19 263 ILE A O 1
ATOM 2102 N N . LEU A 1 264 ? 20.231 -12.800 -9.333 1.00 94.88 264 LEU A N 1
ATOM 2103 C CA . LEU A 1 264 ? 19.772 -13.650 -8.230 1.00 94.88 264 LEU A CA 1
ATOM 2104 C C . LEU A 1 264 ? 18.316 -14.106 -8.395 1.00 94.88 264 LEU A C 1
ATOM 2106 O O . LEU A 1 264 ? 18.002 -15.241 -8.040 1.00 94.88 264 LEU A O 1
ATOM 2110 N N . ALA A 1 265 ? 17.448 -13.259 -8.952 1.00 94.50 265 ALA A N 1
ATOM 2111 C CA . ALA A 1 265 ? 16.062 -13.611 -9.254 1.00 94.50 265 ALA A CA 1
ATOM 2112 C C . ALA A 1 265 ? 15.963 -14.708 -10.328 1.00 94.50 265 ALA A C 1
ATOM 2114 O O . ALA A 1 265 ? 15.064 -15.548 -10.277 1.00 94.50 265 ALA A O 1
ATOM 2115 N N . GLY A 1 266 ? 16.923 -14.744 -11.256 1.00 86.75 266 GLY A N 1
ATOM 2116 C CA . GLY A 1 266 ? 17.082 -15.808 -12.240 1.00 86.75 266 GLY A CA 1
ATOM 2117 C C . GLY A 1 266 ? 16.069 -15.772 -13.390 1.00 86.75 266 GLY A C 1
ATOM 2118 O O . GLY A 1 266 ? 14.999 -15.170 -13.322 1.00 86.75 266 GLY A O 1
ATOM 2119 N N . ASN A 1 267 ? 16.410 -16.470 -14.478 1.00 69.75 267 ASN A N 1
ATOM 2120 C CA . ASN A 1 267 ? 15.711 -16.340 -15.767 1.00 69.75 267 ASN A CA 1
ATOM 2121 C C . ASN A 1 267 ? 14.718 -17.483 -16.053 1.00 69.75 267 ASN A C 1
ATOM 2123 O O . ASN A 1 267 ? 14.229 -17.613 -17.174 1.00 69.75 267 ASN A O 1
ATOM 2127 N N . ARG A 1 268 ? 14.450 -18.374 -15.088 1.00 72.81 268 ARG A N 1
ATOM 2128 C CA . ARG A 1 268 ? 13.618 -19.572 -15.305 1.00 72.81 268 ARG A CA 1
ATOM 2129 C C . ARG A 1 268 ? 12.436 -19.590 -14.352 1.00 72.81 268 ARG A C 1
ATOM 2131 O O . ARG A 1 268 ? 12.516 -20.123 -13.252 1.00 72.81 268 ARG A O 1
ATOM 2138 N N . TRP A 1 269 ? 11.348 -19.000 -14.827 1.00 83.62 269 TRP A N 1
ATOM 2139 C CA . TRP A 1 269 ? 10.070 -18.939 -14.134 1.00 83.62 269 TRP A CA 1
ATOM 2140 C C . TRP A 1 269 ? 9.100 -19.922 -14.789 1.00 83.62 269 TRP A C 1
ATOM 2142 O O . TRP A 1 269 ? 8.555 -19.625 -15.851 1.00 83.62 269 TRP A O 1
ATOM 2152 N N . ASP A 1 270 ? 8.876 -21.078 -14.156 1.00 90.19 270 ASP A N 1
ATOM 2153 C CA . ASP A 1 270 ? 7.811 -22.018 -14.556 1.00 90.19 270 ASP A CA 1
ATOM 2154 C C . ASP A 1 270 ? 6.413 -21.437 -14.286 1.00 90.19 270 ASP A C 1
ATOM 2156 O O . ASP A 1 270 ? 5.411 -21.864 -14.853 1.00 90.19 270 ASP A O 1
ATOM 2160 N N . THR A 1 271 ? 6.336 -20.471 -13.374 1.00 93.50 271 THR A N 1
ATOM 2161 C CA . THR A 1 271 ? 5.136 -19.739 -12.971 1.00 93.50 271 THR A CA 1
ATOM 2162 C C . THR A 1 271 ? 5.535 -18.278 -12.867 1.00 93.50 271 THR A C 1
ATOM 2164 O O . THR A 1 271 ? 6.542 -17.971 -12.226 1.00 93.50 271 THR A O 1
ATOM 2167 N N . LYS A 1 272 ? 4.813 -17.376 -13.538 1.00 96.31 272 LYS A N 1
ATOM 2168 C CA . LYS A 1 272 ? 5.204 -15.964 -13.549 1.00 96.31 272 LYS A CA 1
ATOM 2169 C C . LYS A 1 272 ? 4.959 -15.308 -12.179 1.00 96.31 272 LYS A C 1
ATOM 2171 O O . LYS A 1 272 ? 3.995 -15.670 -11.505 1.00 96.31 272 LYS A O 1
ATOM 2176 N N . PRO A 1 273 ? 5.769 -14.304 -11.785 1.00 96.62 273 PRO A N 1
ATOM 2177 C CA . PRO A 1 273 ? 5.635 -13.598 -10.502 1.00 96.62 273 PRO A CA 1
ATOM 2178 C C . PRO A 1 273 ? 4.233 -13.050 -10.224 1.00 96.62 273 PRO A C 1
ATOM 2180 O O . PRO A 1 273 ? 3.797 -12.985 -9.079 1.00 96.62 273 PRO A O 1
ATOM 2183 N N . TRP A 1 274 ? 3.515 -12.653 -11.276 1.00 96.75 274 TRP A N 1
ATOM 2184 C CA . TRP A 1 274 ? 2.177 -12.088 -11.163 1.00 96.75 274 TRP A CA 1
ATOM 2185 C C . TRP A 1 274 ? 1.049 -13.124 -11.168 1.00 96.75 274 TRP A C 1
ATOM 2187 O O . TRP A 1 274 ? -0.121 -12.747 -11.152 1.00 96.75 274 TRP A O 1
ATOM 2197 N N . GLU A 1 275 ? 1.343 -14.422 -11.196 1.00 96.75 275 GLU A N 1
ATOM 2198 C CA . GLU A 1 275 ? 0.320 -15.465 -11.113 1.00 96.75 275 GLU A CA 1
ATOM 2199 C C . GLU A 1 275 ? -0.123 -15.724 -9.667 1.00 96.75 275 GLU A C 1
ATOM 2201 O O . GLU A 1 275 ? 0.637 -15.559 -8.714 1.00 96.75 275 GLU A O 1
ATOM 2206 N N . ASP A 1 276 ? -1.363 -16.193 -9.494 1.00 96.56 276 ASP A N 1
ATOM 2207 C CA . ASP A 1 276 ? -1.965 -16.419 -8.169 1.00 96.56 276 ASP A CA 1
ATOM 2208 C C . ASP A 1 276 ? -1.156 -17.392 -7.297 1.00 96.56 276 ASP A C 1
ATOM 2210 O O . ASP A 1 276 ? -1.136 -17.265 -6.074 1.00 96.56 276 ASP A O 1
ATOM 2214 N N . LYS A 1 277 ? -0.453 -18.344 -7.921 1.00 96.62 277 LYS A N 1
ATOM 2215 C CA . LYS A 1 277 ? 0.411 -19.316 -7.231 1.00 96.62 277 LYS A CA 1
ATOM 2216 C C . LYS A 1 277 ? 1.597 -18.661 -6.521 1.00 96.62 277 LYS A C 1
ATOM 2218 O O . LYS A 1 277 ? 2.052 -19.171 -5.503 1.00 96.62 277 LYS A O 1
ATOM 2223 N N . GLU A 1 278 ? 2.087 -17.545 -7.052 1.00 96.56 278 GLU A N 1
ATOM 2224 C CA . GLU A 1 278 ? 3.239 -16.813 -6.522 1.00 96.56 278 GLU A CA 1
ATOM 2225 C C . GLU A 1 278 ? 2.810 -15.653 -5.612 1.00 96.56 278 GLU A C 1
ATOM 2227 O O . GLU A 1 278 ? 3.628 -15.129 -4.859 1.00 96.56 278 GLU A O 1
ATOM 2232 N N . ARG A 1 279 ? 1.512 -15.305 -5.608 1.00 95.56 279 ARG A N 1
ATOM 2233 C CA . ARG A 1 279 ? 0.921 -14.184 -4.858 1.00 95.56 279 ARG A CA 1
ATOM 2234 C C . ARG A 1 279 ? 1.418 -14.090 -3.416 1.00 95.56 279 ARG A C 1
ATOM 2236 O O . ARG A 1 279 ? 1.844 -13.025 -2.986 1.00 95.56 279 ARG A O 1
ATOM 2243 N N . GLY A 1 280 ? 1.394 -15.200 -2.677 1.00 96.12 280 GLY A N 1
ATOM 2244 C CA . GLY A 1 280 ? 1.770 -15.221 -1.259 1.00 96.12 280 GLY A CA 1
ATOM 2245 C C . GLY A 1 280 ? 3.224 -14.826 -0.972 1.00 96.12 280 GLY A C 1
ATOM 2246 O O . GLY A 1 280 ? 3.522 -14.441 0.148 1.00 96.12 280 GLY A O 1
ATOM 2247 N N . LYS A 1 281 ? 4.129 -14.875 -1.960 1.00 96.00 281 LYS A N 1
ATOM 2248 C CA . LYS A 1 281 ? 5.553 -14.536 -1.771 1.00 96.00 281 LYS A CA 1
ATOM 2249 C C . LYS A 1 281 ? 5.824 -13.033 -1.707 1.00 96.00 281 LYS A C 1
ATOM 2251 O O . LYS A 1 281 ? 6.933 -12.638 -1.354 1.00 96.00 281 LYS A O 1
ATOM 2256 N N . TYR A 1 282 ? 4.844 -12.221 -2.096 1.00 96.19 282 TYR A N 1
ATOM 2257 C CA . TYR A 1 282 ? 5.002 -10.776 -2.248 1.00 96.19 282 TYR A CA 1
ATOM 2258 C C . TYR A 1 282 ? 4.023 -9.966 -1.394 1.00 96.19 282 TYR A C 1
ATOM 2260 O O . TYR A 1 282 ? 4.166 -8.750 -1.296 1.00 96.19 282 TYR A O 1
ATOM 2268 N N . MET A 1 283 ? 3.031 -10.620 -0.786 1.00 95.88 283 MET A N 1
ATOM 2269 C CA . MET A 1 283 ? 2.066 -9.958 0.090 1.00 95.88 283 MET A CA 1
ATOM 2270 C C . MET A 1 283 ? 2.676 -9.747 1.474 1.00 95.88 283 MET A C 1
ATOM 2272 O O . MET A 1 283 ? 3.370 -10.616 1.997 1.00 95.88 283 MET A O 1
ATOM 2276 N N . VAL A 1 284 ? 2.408 -8.584 2.058 1.00 94.88 284 VAL A N 1
ATOM 2277 C CA . VAL A 1 284 ? 2.751 -8.277 3.445 1.00 94.88 284 VAL A CA 1
ATOM 2278 C C . VAL A 1 284 ? 1.803 -9.061 4.346 1.00 94.88 284 VAL A C 1
ATOM 2280 O O . VAL A 1 284 ? 0.590 -9.049 4.117 1.00 94.88 284 VAL A O 1
ATOM 2283 N N . ASP A 1 285 ? 2.346 -9.715 5.372 1.00 94.44 285 ASP A N 1
ATOM 2284 C CA . ASP A 1 285 ? 1.530 -10.398 6.372 1.00 94.44 285 ASP A CA 1
ATOM 2285 C C . ASP A 1 285 ? 0.538 -9.415 7.006 1.00 94.44 285 ASP A C 1
ATOM 2287 O O . ASP A 1 285 ? 0.885 -8.314 7.449 1.00 94.44 285 ASP A O 1
ATOM 2291 N N . GLU A 1 286 ? -0.728 -9.813 7.010 1.00 92.38 286 GLU A N 1
ATOM 2292 C CA . GLU A 1 286 ? -1.843 -8.980 7.425 1.00 92.38 286 GLU A CA 1
ATOM 2293 C C . GLU A 1 286 ? -2.690 -9.722 8.457 1.00 92.38 286 GLU A C 1
ATOM 2295 O O . GLU A 1 286 ? -3.260 -10.773 8.168 1.00 92.38 286 GLU A O 1
ATOM 2300 N N . ASP A 1 287 ? -2.815 -9.131 9.648 1.00 89.81 287 ASP A N 1
ATOM 2301 C CA . ASP A 1 287 ? -3.862 -9.500 10.603 1.00 89.81 287 ASP A CA 1
ATOM 2302 C C . ASP A 1 287 ? -5.238 -9.259 9.979 1.00 89.81 287 ASP A C 1
ATOM 2304 O O . ASP A 1 287 ? -5.474 -8.178 9.422 1.00 89.81 287 ASP A O 1
ATOM 2308 N N . SER A 1 288 ? -6.157 -10.209 10.153 1.00 89.56 288 SER A N 1
ATOM 2309 C CA . SER A 1 288 ? -7.536 -10.053 9.683 1.00 89.56 288 SER A CA 1
ATOM 2310 C C . SER A 1 288 ? -8.212 -8.820 10.297 1.00 89.56 288 SER A C 1
ATOM 2312 O O . SER A 1 288 ? -7.876 -8.383 11.404 1.00 89.56 288 SER A O 1
ATOM 2314 N N . LEU A 1 289 ? -9.182 -8.240 9.581 1.00 87.38 289 LEU A N 1
ATOM 2315 C CA . LEU A 1 289 ? -9.917 -7.067 10.067 1.00 87.38 289 LEU A CA 1
ATOM 2316 C C . LEU A 1 289 ? -10.622 -7.361 11.393 1.00 87.38 289 LEU A C 1
ATOM 2318 O O . LEU A 1 289 ? -10.660 -6.497 12.267 1.00 87.38 289 LEU A O 1
ATOM 2322 N N . GLU A 1 290 ? -11.121 -8.583 11.556 1.00 88.81 290 GLU A N 1
ATOM 2323 C CA . GLU A 1 290 ? -11.741 -9.081 12.778 1.00 88.81 290 GLU A CA 1
ATOM 2324 C C . GLU A 1 290 ? -10.751 -9.052 13.948 1.00 88.81 290 GLU A C 1
ATOM 2326 O O . GLU A 1 290 ? -11.043 -8.458 14.982 1.00 88.81 290 GLU A O 1
ATOM 2331 N N . GLU A 1 291 ? -9.537 -9.579 13.769 1.00 88.81 291 GLU A N 1
ATOM 2332 C CA . GLU A 1 291 ? -8.505 -9.574 14.818 1.00 88.81 291 GLU A CA 1
ATOM 2333 C C . GLU A 1 291 ? -8.061 -8.160 15.204 1.00 88.81 291 GLU A C 1
ATOM 2335 O O . GLU A 1 291 ? -7.799 -7.870 16.378 1.00 88.81 291 GLU A O 1
ATOM 2340 N N . ARG A 1 292 ? -7.967 -7.252 14.227 1.00 88.06 292 ARG A N 1
ATOM 2341 C CA . ARG A 1 292 ? -7.636 -5.846 14.496 1.00 88.06 292 ARG A CA 1
ATOM 2342 C C . ARG A 1 292 ? -8.764 -5.146 15.239 1.00 88.06 292 ARG A C 1
ATOM 2344 O O . ARG A 1 292 ? -8.503 -4.397 16.183 1.00 88.06 292 ARG A O 1
ATOM 2351 N N . TRP A 1 293 ? -10.007 -5.390 14.835 1.00 89.38 293 TRP A N 1
ATOM 2352 C CA . TRP A 1 293 ? -11.168 -4.797 15.480 1.00 89.38 293 TRP A CA 1
ATOM 2353 C C . TRP A 1 293 ? -11.316 -5.290 16.919 1.00 89.38 293 TRP A C 1
ATOM 2355 O O . TRP A 1 293 ? -11.461 -4.471 17.828 1.00 89.38 293 TRP A O 1
ATOM 2365 N N . GLU A 1 294 ? -11.157 -6.592 17.149 1.00 88.62 294 GLU A N 1
ATOM 2366 C CA . GLU A 1 294 ? -11.082 -7.197 18.477 1.00 88.62 294 GLU A CA 1
ATOM 2367 C C . GLU A 1 294 ? -10.030 -6.496 19.352 1.00 88.62 294 GLU A C 1
ATOM 2369 O O . GLU A 1 294 ? -10.344 -6.014 20.446 1.00 88.62 294 GLU A O 1
ATOM 2374 N N . ARG A 1 295 ? -8.795 -6.344 18.852 1.00 87.44 295 ARG A N 1
ATOM 2375 C CA . ARG A 1 295 ? -7.711 -5.652 19.571 1.00 87.44 295 ARG A CA 1
ATOM 2376 C C . ARG A 1 295 ? -8.104 -4.227 19.964 1.00 87.44 295 ARG A C 1
ATOM 2378 O O . ARG A 1 295 ? -7.833 -3.804 21.088 1.00 87.44 295 ARG A O 1
ATOM 2385 N N . MET A 1 296 ? -8.775 -3.496 19.073 1.00 86.62 296 MET A N 1
ATOM 2386 C CA . MET A 1 296 ? -9.256 -2.138 19.343 1.00 86.62 296 MET A CA 1
ATOM 2387 C C . MET A 1 296 ? -10.377 -2.092 20.389 1.00 86.62 296 MET A C 1
ATOM 2389 O O . MET A 1 296 ? -10.418 -1.174 21.214 1.00 86.62 296 MET A O 1
ATOM 2393 N N . ILE A 1 297 ? -11.304 -3.054 20.364 1.00 86.06 297 ILE A N 1
ATOM 2394 C CA . ILE A 1 297 ? -12.367 -3.181 21.371 1.00 86.06 297 ILE A CA 1
ATOM 2395 C C . ILE A 1 297 ? -11.739 -3.404 22.747 1.00 86.06 297 ILE A C 1
ATOM 2397 O O . ILE A 1 297 ? -12.021 -2.655 23.690 1.00 86.06 297 ILE A O 1
ATOM 2401 N N . LEU A 1 298 ? -10.840 -4.385 22.839 1.00 86.75 298 LEU A N 1
ATOM 2402 C CA . LEU A 1 298 ? -10.178 -4.760 24.083 1.00 86.75 298 LEU A CA 1
ATOM 2403 C C . LEU A 1 298 ? -9.299 -3.627 24.624 1.00 86.75 298 LEU A C 1
ATOM 2405 O O . LEU A 1 298 ? -9.376 -3.323 25.812 1.00 86.75 298 LEU A O 1
ATOM 2409 N N . ALA A 1 299 ? -8.542 -2.929 23.774 1.00 82.50 299 ALA A N 1
ATOM 2410 C CA . ALA A 1 299 ? -7.705 -1.805 24.199 1.00 82.50 299 ALA A CA 1
ATOM 2411 C C . ALA A 1 299 ? -8.509 -0.626 24.779 1.00 82.50 299 ALA A C 1
ATOM 2413 O O . ALA A 1 299 ? -8.019 0.096 25.644 1.00 82.50 299 ALA A O 1
ATOM 2414 N N . ARG A 1 300 ? -9.746 -0.412 24.314 1.00 83.31 300 ARG A N 1
ATOM 2415 C CA . ARG A 1 300 ? -10.560 0.752 24.694 1.00 83.31 300 ARG A CA 1
ATOM 2416 C C . ARG A 1 300 ? -11.235 0.620 26.055 1.00 83.31 300 ARG A C 1
ATOM 2418 O O . ARG A 1 300 ? -11.405 1.626 26.738 1.00 83.31 300 ARG A O 1
ATOM 2425 N N . ARG A 1 301 ? -11.697 -0.575 26.427 1.00 86.38 301 ARG A N 1
ATOM 2426 C CA . ARG A 1 301 ? -12.449 -0.776 27.682 1.00 86.38 301 ARG A CA 1
ATOM 2427 C C . ARG A 1 301 ? -12.218 -2.127 28.363 1.00 86.38 301 ARG A C 1
ATOM 2429 O O . ARG A 1 301 ? -12.762 -2.343 29.442 1.00 86.38 301 ARG A O 1
ATOM 2436 N N . GLY A 1 302 ? -11.422 -3.016 27.765 1.00 89.69 302 GLY A N 1
ATOM 2437 C CA . GLY A 1 302 ? -11.246 -4.398 28.215 1.00 89.69 302 GLY A CA 1
ATOM 2438 C C . GLY A 1 302 ? -12.524 -5.233 28.095 1.00 89.69 302 GLY A C 1
ATOM 2439 O O . GLY A 1 302 ? -13.627 -4.699 27.977 1.00 89.69 302 GLY A O 1
ATOM 2440 N N . GLU A 1 303 ? -12.402 -6.559 28.164 1.00 89.06 303 GLU A N 1
ATOM 2441 C CA . GLU A 1 303 ? -13.563 -7.456 28.059 1.00 89.06 303 GLU A CA 1
ATOM 2442 C C . GLU A 1 303 ? -14.602 -7.181 29.161 1.00 89.06 303 GLU A C 1
ATOM 2444 O O . GLU A 1 303 ? -15.793 -7.046 28.883 1.00 89.06 303 GLU A O 1
ATOM 2449 N N . GLY A 1 304 ? -14.157 -7.016 30.412 1.00 90.00 304 GLY A N 1
ATOM 2450 C CA . GLY A 1 304 ? -15.052 -6.709 31.533 1.00 90.00 304 GLY A CA 1
ATOM 2451 C C . GLY A 1 304 ? -15.796 -5.379 31.364 1.00 90.00 304 GLY A C 1
ATOM 2452 O O . GLY A 1 304 ? -16.974 -5.276 31.712 1.00 90.00 304 GLY A O 1
ATOM 2453 N N . GLY A 1 305 ? -15.142 -4.368 30.780 1.00 90.50 305 GLY A N 1
ATOM 2454 C CA . GLY A 1 305 ? -15.774 -3.085 30.487 1.00 90.50 305 GLY A CA 1
ATOM 2455 C C . GLY A 1 305 ? -16.800 -3.172 29.358 1.00 90.50 305 GLY A C 1
ATOM 2456 O O . GLY A 1 305 ? -17.850 -2.538 29.469 1.00 90.50 305 GLY A O 1
ATOM 2457 N N . VAL A 1 306 ? -16.546 -3.985 28.320 1.00 91.88 306 VAL A N 1
ATOM 2458 C CA . VAL A 1 306 ? -17.531 -4.275 27.259 1.00 91.88 306 VAL A CA 1
ATOM 2459 C C . VAL A 1 306 ? -18.792 -4.884 27.873 1.00 91.88 306 VAL A C 1
ATOM 2461 O O . VAL A 1 306 ? -19.866 -4.300 27.737 1.00 91.88 306 VAL A O 1
ATOM 2464 N N . LYS A 1 307 ? -18.661 -5.981 28.633 1.00 93.31 307 LYS A N 1
ATOM 2465 C CA . LYS A 1 307 ? -19.807 -6.681 29.248 1.00 93.31 307 LYS A CA 1
ATOM 2466 C C . LYS A 1 307 ? -20.616 -5.771 30.168 1.00 93.31 307 LYS A C 1
ATOM 2468 O O . LYS A 1 307 ? -21.844 -5.735 30.114 1.00 93.31 307 LYS A O 1
ATOM 2473 N N . LYS A 1 308 ? -19.934 -4.973 30.998 1.00 94.56 308 LYS A N 1
ATOM 2474 C CA . LYS A 1 308 ? -20.595 -4.023 31.905 1.00 94.56 308 LYS A CA 1
ATOM 2475 C C . LYS A 1 308 ? -21.391 -2.958 31.141 1.00 94.56 308 LYS A C 1
ATOM 2477 O O . LYS A 1 308 ? -22.510 -2.639 31.542 1.00 94.56 308 LYS A O 1
ATOM 2482 N N . ALA A 1 309 ? -20.838 -2.406 30.061 1.00 91.19 309 ALA A N 1
ATOM 2483 C CA . ALA A 1 309 ? -21.522 -1.407 29.240 1.00 91.19 309 ALA A CA 1
ATOM 2484 C C . ALA A 1 309 ? -22.696 -2.012 28.448 1.00 91.19 309 ALA A C 1
ATOM 2486 O O . ALA A 1 309 ? -23.770 -1.409 28.384 1.00 91.19 309 ALA A O 1
ATOM 2487 N N . ALA A 1 310 ? -22.532 -3.226 27.919 1.00 94.69 310 ALA A N 1
ATOM 2488 C CA . ALA A 1 310 ? -23.582 -3.953 27.212 1.00 94.69 310 ALA A CA 1
ATOM 2489 C C . ALA A 1 310 ? -24.770 -4.271 28.135 1.00 94.69 310 ALA A C 1
ATOM 2491 O O . ALA A 1 310 ? -25.925 -3.994 27.788 1.00 94.69 310 ALA A O 1
ATOM 2492 N N . ALA A 1 311 ? -24.487 -4.738 29.357 1.00 95.31 311 ALA A N 1
ATOM 2493 C CA . ALA A 1 311 ? -25.483 -4.964 30.404 1.00 95.31 311 ALA A CA 1
ATOM 2494 C C . ALA A 1 311 ? -26.208 -3.672 30.824 1.00 95.31 311 ALA A C 1
ATOM 2496 O O . ALA A 1 311 ? -27.398 -3.704 31.138 1.00 95.31 311 ALA A O 1
ATOM 2497 N N . ALA A 1 312 ? -25.527 -2.523 30.772 1.00 95.75 312 ALA A N 1
ATOM 2498 C CA . ALA A 1 312 ? -26.130 -1.209 31.006 1.00 95.75 312 ALA A CA 1
ATOM 2499 C C . ALA A 1 312 ? -27.003 -0.706 29.834 1.00 95.75 312 ALA A C 1
ATOM 2501 O O . ALA A 1 312 ? -27.616 0.356 29.939 1.00 95.75 312 ALA A O 1
ATOM 2502 N N . GLY A 1 313 ? -27.092 -1.460 28.734 1.00 94.19 313 GLY A N 1
ATOM 2503 C CA . GLY A 1 313 ? -27.937 -1.146 27.583 1.00 94.19 313 GLY A CA 1
ATOM 2504 C C . GLY A 1 313 ? -27.244 -0.368 26.463 1.00 94.19 313 GLY A C 1
ATOM 2505 O O . GLY A 1 313 ? -27.932 0.051 25.533 1.00 94.19 313 GLY A O 1
ATOM 2506 N N . ASP A 1 314 ? -25.920 -0.190 26.511 1.00 93.62 314 ASP A N 1
ATOM 2507 C CA . ASP A 1 314 ? -25.165 0.441 25.425 1.00 93.62 314 ASP A CA 1
ATOM 2508 C C . ASP A 1 314 ? -25.172 -0.460 24.178 1.00 93.62 314 ASP A C 1
ATOM 2510 O O . ASP A 1 314 ? -24.682 -1.589 24.196 1.00 93.62 314 ASP A O 1
ATOM 2514 N N . VAL A 1 315 ? -25.768 0.031 23.087 1.00 93.00 315 VAL A N 1
ATOM 2515 C CA . VAL A 1 315 ? -25.938 -0.740 21.843 1.00 93.00 315 VAL A CA 1
ATOM 2516 C C . VAL A 1 315 ? -24.593 -1.055 21.184 1.00 93.00 315 VAL A C 1
ATOM 2518 O O . VAL A 1 315 ? -24.422 -2.148 20.654 1.00 93.00 315 VAL A O 1
ATOM 2521 N N . GLY A 1 316 ? -23.630 -0.131 21.239 1.00 88.75 316 GLY A N 1
ATOM 2522 C CA . GLY A 1 316 ? -22.297 -0.360 20.685 1.00 88.75 316 GLY A CA 1
ATOM 2523 C C . GLY A 1 316 ? -21.557 -1.444 21.461 1.00 88.75 316 GLY A C 1
ATOM 2524 O O . GLY A 1 316 ? -21.001 -2.355 20.862 1.00 88.75 316 GLY A O 1
ATOM 2525 N N . ALA A 1 317 ? -21.631 -1.402 22.791 1.00 91.31 317 ALA A N 1
ATOM 2526 C CA . ALA A 1 317 ? -21.048 -2.420 23.656 1.00 91.31 317 ALA A CA 1
ATOM 2527 C C . ALA A 1 317 ? -21.663 -3.810 23.436 1.00 91.31 317 ALA A C 1
ATOM 2529 O O . ALA A 1 317 ? -20.944 -4.797 23.514 1.00 91.31 317 ALA A O 1
ATOM 2530 N N . LYS A 1 318 ? -22.964 -3.899 23.126 1.00 93.69 318 LYS A N 1
ATOM 2531 C CA . LYS A 1 318 ? -23.607 -5.178 22.776 1.00 93.69 318 LYS A CA 1
ATOM 2532 C C . LYS A 1 318 ? -23.054 -5.770 21.483 1.00 93.69 318 LYS A C 1
ATOM 2534 O O . LYS A 1 318 ? -22.740 -6.950 21.452 1.00 93.69 318 LYS A O 1
ATOM 2539 N N . LEU A 1 319 ? -22.885 -4.951 20.443 1.00 92.06 319 LEU A N 1
ATOM 2540 C CA . LEU A 1 319 ? -22.271 -5.400 19.186 1.00 92.06 319 LEU A CA 1
ATOM 2541 C C . LEU A 1 319 ? -20.816 -5.842 19.395 1.00 92.06 319 LEU A C 1
ATOM 2543 O O . LEU A 1 319 ? -20.374 -6.831 18.818 1.00 92.06 319 LEU A O 1
ATOM 2547 N N . GLU A 1 320 ? -20.076 -5.115 20.234 1.00 93.19 320 GLU A N 1
ATOM 2548 C CA . GLU A 1 320 ? -18.713 -5.478 20.628 1.00 93.19 320 GLU A CA 1
ATOM 2549 C C . GLU A 1 320 ? -18.681 -6.815 21.384 1.00 93.19 320 GLU A C 1
ATOM 2551 O O . GLU A 1 320 ? -17.846 -7.661 21.081 1.00 93.19 320 GLU A O 1
ATOM 2556 N N . GLU A 1 321 ? -19.594 -7.029 22.336 1.00 94.44 321 GLU A N 1
ATOM 2557 C CA . GLU A 1 321 ? -19.725 -8.283 23.087 1.00 94.44 321 GLU A CA 1
ATOM 2558 C C . GLU A 1 321 ? -20.044 -9.461 22.158 1.00 94.44 321 GLU A C 1
ATOM 2560 O O . GLU A 1 321 ? -19.330 -10.462 22.178 1.00 94.44 321 GLU A O 1
ATOM 2565 N N . GLU A 1 322 ? -21.046 -9.311 21.288 1.00 94.12 322 GLU A N 1
ATOM 2566 C CA . GLU A 1 322 ? -21.432 -10.325 20.300 1.00 94.12 322 GLU A CA 1
ATOM 2567 C C . GLU A 1 322 ? -20.266 -10.693 19.371 1.00 94.12 322 GLU A C 1
ATOM 2569 O O . GLU A 1 322 ? -20.052 -11.872 19.080 1.00 94.12 322 GLU A O 1
ATOM 2574 N N . HIS A 1 323 ? -19.479 -9.706 18.930 1.00 91.19 323 HIS A N 1
ATOM 2575 C CA . HIS A 1 323 ? -18.294 -9.948 18.110 1.00 91.19 323 HIS A CA 1
ATOM 2576 C C . HIS A 1 323 ? -17.229 -10.759 18.863 1.00 91.19 323 HIS A C 1
ATOM 2578 O O . HIS A 1 323 ? -16.743 -11.763 18.340 1.00 91.19 323 HIS A O 1
ATOM 2584 N N . LEU A 1 324 ? -16.903 -10.374 20.104 1.00 91.88 324 LEU A N 1
ATOM 2585 C CA . LEU A 1 324 ? -15.925 -11.093 20.929 1.00 91.88 324 LEU A CA 1
ATOM 2586 C C . LEU A 1 324 ? -16.366 -12.539 21.202 1.00 91.88 324 LEU A C 1
ATOM 2588 O O . LEU A 1 324 ? -15.549 -13.459 21.151 1.00 91.88 324 LEU A O 1
ATOM 2592 N N . GLU A 1 325 ? -17.653 -12.766 21.470 1.00 92.31 325 GLU A N 1
ATOM 2593 C CA . GLU A 1 325 ? -18.202 -14.113 21.653 1.00 92.31 325 GLU A CA 1
ATOM 2594 C C . GLU A 1 325 ? -18.141 -14.949 20.367 1.00 92.31 325 GLU A C 1
ATOM 2596 O O . GLU A 1 325 ? -17.787 -16.135 20.407 1.00 92.31 325 GLU A O 1
ATOM 2601 N N . ALA A 1 326 ? -18.447 -14.341 19.219 1.00 89.62 326 ALA A N 1
ATOM 2602 C CA . ALA A 1 326 ? -18.359 -14.997 17.921 1.00 89.62 326 ALA A CA 1
ATOM 2603 C C . ALA A 1 326 ? -16.917 -15.418 17.593 1.00 89.62 326 ALA A C 1
ATOM 2605 O O . ALA A 1 326 ? -16.693 -16.570 17.208 1.00 89.62 326 ALA A O 1
ATOM 2606 N N . GLU A 1 327 ? -15.936 -14.540 17.815 1.00 87.88 327 GLU A N 1
ATOM 2607 C CA . GLU A 1 327 ? -14.521 -14.844 17.575 1.00 87.88 327 GLU A CA 1
ATOM 2608 C C . GLU A 1 327 ? -13.977 -15.903 18.542 1.00 87.88 327 GLU A C 1
ATOM 2610 O O . GLU A 1 327 ? -13.298 -16.842 18.109 1.00 87.88 327 GLU A O 1
ATOM 2615 N N . LYS A 1 328 ? -14.361 -15.859 19.827 1.00 87.00 328 LYS A N 1
ATOM 2616 C CA . LYS A 1 328 ? -14.077 -16.937 20.798 1.00 87.00 328 LYS A CA 1
ATOM 2617 C C . LYS A 1 328 ? -14.552 -18.294 20.300 1.00 87.00 328 LYS A C 1
ATOM 2619 O O . LYS A 1 328 ? -13.828 -19.288 20.386 1.00 87.00 328 LYS A O 1
ATOM 2624 N N . LYS A 1 329 ? -15.766 -18.339 19.751 1.00 88.12 329 LYS A N 1
ATOM 2625 C CA . LYS A 1 329 ? -16.345 -19.565 19.202 1.00 88.12 329 LYS A CA 1
ATOM 2626 C C . LYS A 1 329 ? -15.637 -20.015 17.922 1.00 88.12 329 LYS A C 1
ATOM 2628 O O . LYS A 1 329 ? -15.440 -21.216 17.748 1.00 88.12 329 LYS A O 1
ATOM 2633 N N . ARG A 1 330 ? -15.256 -19.080 17.044 1.00 85.19 330 ARG A N 1
ATOM 2634 C CA . ARG A 1 330 ? -14.591 -19.359 15.760 1.00 85.19 330 ARG A CA 1
ATOM 2635 C C . ARG A 1 330 ? -13.186 -19.930 15.944 1.00 85.19 330 ARG A C 1
ATOM 2637 O O . ARG A 1 330 ? -12.833 -20.901 15.283 1.00 85.19 330 ARG A O 1
ATOM 2644 N N . LEU A 1 331 ? -12.399 -19.335 16.834 1.00 79.81 331 LEU A N 1
ATOM 2645 C CA . LEU A 1 331 ? -10.988 -19.678 17.044 1.00 79.81 331 LEU A CA 1
ATOM 2646 C C . LEU A 1 331 ? -10.791 -20.831 18.042 1.00 79.81 331 LEU A C 1
ATOM 2648 O O . LEU A 1 331 ? -9.702 -21.398 18.134 1.00 79.81 331 LEU A O 1
ATOM 2652 N N . GLY A 1 332 ? -11.846 -21.194 18.775 1.00 73.31 332 GLY A N 1
ATOM 2653 C CA . GLY A 1 332 ? -11.785 -22.142 19.879 1.00 73.31 332 GLY A CA 1
ATOM 2654 C C . GLY A 1 332 ? -11.120 -21.543 21.125 1.00 73.31 332 GLY A C 1
ATOM 2655 O O . GLY A 1 332 ? -10.336 -20.596 21.064 1.00 73.31 332 GLY A O 1
ATOM 2656 N N . TYR A 1 333 ? -11.403 -22.133 22.290 1.00 54.28 333 TYR A N 1
ATOM 2657 C CA . TYR A 1 333 ? -10.884 -21.674 23.590 1.00 54.28 333 TYR A CA 1
ATOM 2658 C C . TYR A 1 333 ? -9.345 -21.658 23.697 1.00 54.28 333 TYR A C 1
ATOM 2660 O O . TYR A 1 333 ? -8.809 -21.022 24.597 1.00 54.28 333 TYR A O 1
ATOM 2668 N N . ALA A 1 334 ? -8.622 -22.327 22.792 1.00 52.38 334 ALA A N 1
ATOM 2669 C CA . ALA A 1 334 ? -7.169 -22.481 22.869 1.00 52.38 334 ALA A CA 1
ATOM 2670 C C . ALA A 1 334 ? -6.382 -21.173 22.646 1.00 52.38 334 ALA A C 1
ATOM 2672 O O . ALA A 1 334 ? -5.328 -21.007 23.252 1.00 52.38 334 ALA A O 1
ATOM 2673 N N . ARG A 1 335 ? -6.886 -20.227 21.834 1.00 55.50 335 ARG A N 1
ATOM 2674 C CA . ARG A 1 335 ? -6.257 -18.894 21.678 1.00 55.50 335 ARG A CA 1
ATOM 2675 C C . ARG A 1 335 ? -6.502 -17.991 22.894 1.00 55.50 335 ARG A C 1
ATOM 2677 O O . ARG A 1 335 ? -5.715 -17.094 23.165 1.00 55.50 335 ARG A O 1
ATOM 2684 N N . TRP A 1 336 ? -7.577 -18.259 23.630 1.00 48.59 336 TRP A N 1
ATOM 2685 C CA . TRP A 1 336 ? -8.064 -17.474 24.766 1.00 48.59 336 TRP A CA 1
ATOM 2686 C C . TRP A 1 336 ? -7.591 -18.010 26.119 1.00 48.59 336 TRP A C 1
ATOM 2688 O O . TRP A 1 336 ? -8.172 -17.663 27.144 1.00 48.59 336 TRP A O 1
ATOM 2698 N N . GLY A 1 337 ? -6.576 -18.883 26.123 1.00 43.31 337 GLY A N 1
ATOM 2699 C CA . GLY A 1 337 ? -6.012 -19.468 27.334 1.00 43.31 337 GLY A CA 1
ATOM 2700 C C . GLY A 1 337 ? -5.655 -18.378 28.337 1.00 43.31 337 GLY A C 1
ATOM 2701 O O . GLY A 1 337 ? -4.699 -17.635 28.128 1.00 43.31 337 GLY A O 1
ATOM 2702 N N . GLY A 1 338 ? -6.468 -18.282 29.390 1.00 43.47 338 GLY A N 1
ATOM 2703 C CA . GLY A 1 338 ? -6.364 -17.285 30.438 1.00 43.47 338 GLY A CA 1
ATOM 2704 C C . GLY A 1 338 ? -4.980 -17.293 31.069 1.00 43.47 338 GLY A C 1
ATOM 2705 O O . GLY A 1 338 ? -4.657 -18.143 31.892 1.00 43.47 338 GLY A O 1
ATOM 2706 N N . GLN A 1 339 ? -4.167 -16.315 30.699 1.00 41.81 339 GLN A N 1
ATOM 2707 C CA . GLN A 1 339 ? -3.480 -15.548 31.718 1.00 41.81 339 GLN A CA 1
ATOM 2708 C C . GLN A 1 339 ? -4.422 -14.406 32.051 1.00 41.81 339 GLN A C 1
ATOM 2710 O O . GLN A 1 339 ? -4.359 -13.329 31.459 1.00 41.81 339 GLN A O 1
ATOM 2715 N N . ASP A 1 340 ? -5.348 -14.682 32.966 1.00 43.62 340 ASP A N 1
ATOM 2716 C CA . ASP A 1 340 ? -5.896 -13.615 33.778 1.00 43.62 340 ASP A CA 1
ATOM 2717 C C . ASP A 1 340 ? -4.675 -12.898 34.364 1.00 43.62 340 ASP A C 1
ATOM 2719 O O . ASP A 1 340 ? -3.929 -13.454 35.170 1.00 43.62 340 ASP A O 1
ATOM 2723 N N . PHE A 1 341 ? -4.398 -11.689 33.875 1.00 41.22 341 PHE A N 1
ATOM 2724 C CA . PHE A 1 341 ? -3.628 -10.721 34.637 1.00 41.22 341 PHE A CA 1
ATOM 2725 C C . PHE A 1 341 ? -4.492 -10.409 35.861 1.00 41.22 341 PHE A C 1
ATOM 2727 O O . PHE A 1 341 ? -5.219 -9.416 35.887 1.00 41.22 341 PHE A O 1
ATOM 2734 N N . GLU A 1 342 ? -4.462 -11.296 36.857 1.00 39.59 342 GLU A N 1
ATOM 2735 C CA . GLU A 1 342 ? -4.712 -10.913 38.234 1.00 39.59 342 GLU A CA 1
ATOM 2736 C C . GLU A 1 342 ? -3.658 -9.852 38.537 1.00 39.59 342 GLU A C 1
ATOM 2738 O O . GLU A 1 342 ? -2.497 -10.131 38.827 1.00 39.59 342 GLU A O 1
ATOM 2743 N N . ILE A 1 343 ? -4.046 -8.592 38.349 1.00 42.62 343 ILE A N 1
ATOM 2744 C CA . ILE A 1 343 ? -3.391 -7.484 39.018 1.00 42.62 343 ILE A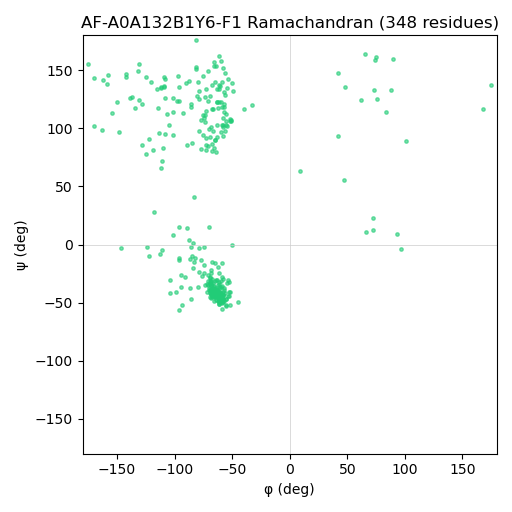 CA 1
ATOM 2745 C C . ILE A 1 343 ? -3.713 -7.736 40.488 1.00 42.62 343 ILE A C 1
ATOM 2747 O O . ILE A 1 343 ? -4.771 -7.328 40.968 1.00 42.62 343 ILE A O 1
ATOM 2751 N N . GLU A 1 344 ? -2.848 -8.491 41.167 1.00 38.53 344 GLU A N 1
ATOM 2752 C CA . GLU A 1 344 ? -2.768 -8.472 42.620 1.00 38.53 344 GLU A CA 1
ATOM 2753 C C . GLU A 1 344 ? -2.518 -7.012 42.994 1.00 38.53 344 GLU A C 1
ATOM 2755 O O . GLU A 1 344 ? -1.418 -6.474 42.871 1.00 38.53 344 GLU A O 1
ATOM 2760 N N . ILE A 1 345 ? -3.597 -6.323 43.353 1.00 43.16 345 ILE A N 1
ATOM 2761 C CA . ILE A 1 345 ? -3.504 -5.106 44.134 1.00 43.16 345 ILE A CA 1
ATOM 2762 C C . ILE A 1 345 ? -3.054 -5.614 45.501 1.00 43.16 345 ILE A C 1
ATOM 2764 O O . ILE A 1 345 ? -3.874 -6.079 46.288 1.00 43.16 345 ILE A O 1
ATOM 2768 N N . GLU A 1 346 ? -1.740 -5.635 45.730 1.00 57.09 346 GLU A N 1
ATOM 2769 C CA . GLU A 1 346 ? -1.203 -5.713 47.082 1.00 57.09 346 GLU A CA 1
ATOM 2770 C C . GLU A 1 346 ? -1.764 -4.504 47.832 1.00 57.09 346 GLU A C 1
ATOM 2772 O O . GLU A 1 346 ? -1.319 -3.368 47.649 1.00 57.09 346 GLU A O 1
ATOM 2777 N N . ASP A 1 347 ? -2.795 -4.752 48.636 1.00 53.75 347 ASP A N 1
ATOM 2778 C CA . ASP A 1 347 ? -3.198 -3.854 49.704 1.00 53.75 347 ASP A CA 1
ATOM 2779 C C . ASP A 1 347 ? -1.994 -3.734 50.646 1.00 53.75 347 ASP A C 1
ATOM 2781 O O . ASP A 1 347 ? -1.725 -4.601 51.479 1.00 53.75 347 ASP A O 1
ATOM 2785 N N . SER A 1 348 ? -1.209 -2.673 50.457 1.00 56.28 348 SER A N 1
ATOM 2786 C CA . SER A 1 348 ? -0.156 -2.283 51.381 1.00 56.28 348 SER A CA 1
ATOM 2787 C C . SER A 1 348 ? -0.806 -1.703 52.638 1.00 56.28 348 SER A C 1
ATOM 2789 O O . SER A 1 348 ? -1.002 -0.490 52.744 1.00 56.28 348 SER A O 1
ATOM 2791 N N . ASP A 1 349 ? -1.162 -2.578 53.572 1.00 65.62 349 ASP A N 1
ATOM 2792 C CA . ASP A 1 349 ? -1.326 -2.218 54.976 1.00 65.62 349 ASP A CA 1
ATOM 2793 C C . ASP A 1 349 ? 0.069 -2.147 55.621 1.00 65.62 349 ASP A C 1
ATOM 2795 O O . ASP A 1 349 ? 0.625 -3.176 56.002 1.00 65.62 349 ASP A O 1
ATOM 2799 N N . GLU A 1 350 ? 0.630 -0.936 55.728 1.00 54.88 350 GLU A N 1
ATOM 2800 C CA . GLU A 1 350 ? 1.509 -0.509 56.838 1.00 54.88 350 GLU A CA 1
ATOM 2801 C C . GLU A 1 350 ? 1.624 1.020 56.946 1.00 54.88 350 GLU A C 1
ATOM 2803 O O . GLU A 1 350 ? 1.937 1.690 55.932 1.00 54.88 350 GLU A O 1
#

Mean predicted aligned error: 13.64 Å

pLDDT: mean 76.98, std 21.95, range [32.34, 97.31]

Sequence (350 aa):
MVTINVGTETKQTFLVHNELLALYSEYFHDVFSGRIKQEVKEEVKQETKPKIKQEAKEETTRDAVRQGNAVDLVRQLGSPSPEPRSFVDLSGDPMHLDNKSIGASLRPSRPNISDEPKSYNLPNIKPSQFAQFVSYIYAGRIIDAFEPLIMATENNSVEALWYVGQTLRSPSFQNNLLEGLRTSQPVKSGDWPSVEDIEIVYDLEKKPEPGVGNGGESLFKKFSIHCLAANNPFDRYEVESSEGQGWNKLMFDKEKEVFKDFILAGNRWDTKPWEDKERGKYMVDEDSLEERWERMILARRGEGGVKKAAAAGDVGAKLEEEHLEAEKKRLGYARWGGQDFEIEIEDSDE